Protein AF-0000000083105114 (afdb_homodimer)

Foldseek 3Di:
DKDWFWFDDDCPAVQLVVLVPDPNSPQSVLLATKFKFAPPLDDADPVLQKAKEAEAEPAPAQEDEPVSDDLVVDAAAYAYEYEHCLCVVDPPNDPSQQPSHHAYDPNNLVSVLVRNYQEYEYLGSANDDDPVGVVSQNVCVVSNYMYIYNTHPVVVDDDRIWMKGKAFDDDPPHRTTDIIMMTDD/DKDWFWFDDDCPAVQLVVLVPDPNSPQSVLLATKFKFAPPLDDADPVLQKAKEAEAEPAPAQEDEPVSDDLVVDAAAYAYEYEHCLCVVDPPNDPSQQPSHRAYDPNNLVSVLVRNYQEYEYLGSANDDDPVGVVSQNVCVVSNYMYIYNTHPVVVDDDRIWMKGKDFDDDPPHRTTDIIIMTDD

Solvent-accessible surface area (backbone atoms only — not comparable to full-atom values): 19433 Å² total; per-residue (Å²): 91,81,44,73,26,47,35,80,71,58,86,82,35,68,65,50,56,51,21,64,70,40,93,57,29,68,40,43,48,15,64,53,46,17,17,36,50,37,81,78,66,68,84,73,65,74,70,60,30,56,25,50,27,38,56,43,81,44,58,91,40,63,60,40,45,58,84,74,50,69,66,86,76,62,51,68,43,21,32,41,30,41,43,44,46,44,52,77,75,27,57,86,85,42,71,68,33,72,42,91,54,49,26,51,30,69,68,32,53,51,52,45,48,74,44,39,21,38,31,43,32,29,22,32,81,43,58,38,60,77,81,46,27,62,54,52,50,42,55,31,44,76,58,63,17,31,42,32,25,29,35,37,66,63,86,74,57,83,61,55,60,34,42,30,39,44,44,67,50,88,58,97,72,36,35,17,25,46,39,44,39,36,36,46,89,91,79,44,72,28,47,34,79,70,59,85,84,35,68,63,49,56,50,20,65,68,40,92,57,29,68,41,44,48,15,63,54,47,17,20,36,47,36,80,79,66,67,86,75,64,74,69,60,29,56,25,52,26,37,57,42,81,44,56,92,41,63,60,41,45,57,84,73,51,70,66,86,77,62,50,68,44,21,32,41,31,41,42,46,49,44,51,77,75,27,56,86,85,41,71,68,35,72,43,91,54,50,26,51,31,68,68,32,53,51,52,44,46,73,44,39,21,38,31,43,33,31,22,32,80,41,58,37,61,76,81,46,26,63,53,51,50,43,56,32,44,75,59,63,19,32,43,32,25,29,35,36,66,66,87,74,58,84,59,55,58,34,40,31,39,44,46,63,52,88,57,97,72,35,33,16,25,48,40,44,39,37,35,46,88

Secondary structure (DSSP, 8-state):
-EEE-B----TTSHHHHHHHHSSSHHHHHTTSSSEEE-SS-PPPPGGGGEEEEEEEE-TT-SEE-GGGS-GGG--TT-EEEEE--HHHHS-TTSHHHHSS--EE-HHHHHHHHHHT-SEEEESSS-SS-THHHHHHHHHHHHTT-EEEE-B--GGG---SEEEEEEEE---SS-SEEEEEEEEE-/-EEE-B----TTSHHHHHHHHSSSHHHHHTTSSSEEE-TT-PPPPGGGGEEEEEEEE-TT-SEE-GGGS-GGG--TT-EEEEE--HHHHS-TTSHHHHSS--EE-HHHHHHHHHHT-SEEEESSS-SS-THHHHHHHHHHHHTT-EEEE-B--GGG---SEEEEEEEE---SS-SEEEEEEEEE-

Sequence (370 aa):
MLIDITTVVSNSSPLIEWAKSQYNQHVAMGHIGTHLDTYEKSNIPLEYFKSKGVLFDVREKSEVSIDDIEISKIDKGDFVIFRTGQIEKYAYGDKEYFNNHPQLSKELINALISKQVHFIGVDCPGIRQNLEHEEADRMCEQSKVYIIENLCNLSEVRNTEFMVYTMWLDDEEMTGLKCRVLIEQMLIDITTVVSNSSPLIEWAKSQYNQHVAMGHIGTHLDTYEKSNIPLEYFKSKGVLFDVREKSEVSIDDIEISKIDKGDFVIFRTGQIEKYAYGDKEYFNNHPQLSKELINALISKQVHFIGVDCPGIRQNLEHEEADRMCEQSKVYIIENLCNLSEVRNTEFMVYTMWLDDEEMTGLKCRVLIEQ

Nearest PDB structures (foldseek):
  3krv-assembly1_B  TM=7.525E-01  e=1.278E-12  Geobacillus stearothermophilus
  3krv-assembly1_A  TM=7.369E-01  e=1.585E-11  Geobacillus stearothermophilus
  1r61-assembly1_A  TM=7.353E-01  e=2.154E-11  Geobacillus stearothermophilus
  8hmo-assembly2_D  TM=7.475E-01  e=1.537E-10  Bacillus smithii
  8hmo-assembly3_E  TM=7.634E-01  e=2.222E-10  Bacillus smithii

Organism: NCBI:txid1720316

Structure (mmCIF, N/CA/C/O backbone):
data_AF-0000000083105114-model_v1
#
loop_
_entity.id
_entity.type
_entity.pdbx_description
1 polymer 'Cyclase family protein'
#
loop_
_atom_site.group_PDB
_atom_site.id
_atom_site.type_symbol
_atom_site.label_atom_id
_atom_site.label_alt_id
_atom_site.label_comp_id
_atom_site.label_asym_id
_atom_site.label_entity_id
_atom_site.label_seq_id
_atom_site.pdbx_PDB_ins_code
_atom_site.Cartn_x
_atom_site.Cartn_y
_atom_site.Cartn_z
_atom_site.occupancy
_atom_site.B_iso_or_equiv
_atom_site.auth_seq_id
_atom_site.auth_comp_id
_atom_site.auth_asym_id
_atom_site.auth_atom_id
_atom_site.pdbx_PDB_model_num
ATOM 1 N N . MET A 1 1 ? -13.055 -11.25 9.688 1 93.19 1 MET A N 1
ATOM 2 C CA . MET A 1 1 ? -11.664 -11.508 10.055 1 93.19 1 MET A CA 1
ATOM 3 C C . MET A 1 1 ? -10.727 -11.078 8.93 1 93.19 1 MET A C 1
ATOM 5 O O . MET A 1 1 ? -10.984 -11.352 7.758 1 93.19 1 MET A O 1
ATOM 9 N N . LEU A 1 2 ? -9.648 -10.414 9.289 1 96.69 2 LEU A N 1
ATOM 10 C CA . LEU A 1 2 ? -8.672 -9.93 8.312 1 96.69 2 LEU A CA 1
ATOM 11 C C . LEU A 1 2 ? -7.453 -10.844 8.266 1 96.69 2 LEU A C 1
ATOM 13 O O . LEU A 1 2 ? -6.934 -11.25 9.305 1 96.69 2 LEU A O 1
ATOM 17 N N . ILE A 1 3 ? -7.004 -11.188 7.066 1 97.88 3 ILE A N 1
ATOM 18 C CA . ILE A 1 3 ? -5.797 -11.977 6.844 1 97.88 3 ILE A CA 1
ATOM 19 C C . ILE A 1 3 ? -4.844 -11.211 5.926 1 97.88 3 ILE A C 1
ATOM 21 O O . ILE A 1 3 ? -5.242 -10.758 4.848 1 97.88 3 ILE A O 1
ATOM 25 N N . ASP A 1 4 ? -3.686 -10.992 6.398 1 98.25 4 ASP A N 1
ATOM 26 C CA . ASP A 1 4 ? -2.635 -10.406 5.57 1 98.25 4 ASP A CA 1
ATOM 27 C C . ASP A 1 4 ? -1.893 -11.484 4.785 1 98.25 4 ASP A C 1
ATOM 29 O O . ASP A 1 4 ? -1.206 -12.328 5.371 1 98.25 4 ASP A O 1
ATOM 33 N N . ILE A 1 5 ? -2.004 -11.445 3.467 1 98.62 5 ILE A N 1
ATOM 34 C CA . ILE A 1 5 ? -1.395 -12.508 2.672 1 98.62 5 ILE A CA 1
ATOM 35 C C . ILE A 1 5 ? -0.21 -11.945 1.887 1 98.62 5 ILE A C 1
ATOM 37 O O . ILE A 1 5 ? 0.086 -12.414 0.784 1 98.62 5 ILE A O 1
ATOM 41 N N . THR A 1 6 ? 0.417 -10.969 2.408 1 98.5 6 THR A N 1
ATOM 42 C CA . THR A 1 6 ? 1.575 -10.289 1.838 1 98.5 6 THR A CA 1
ATOM 43 C C . THR A 1 6 ? 2.871 -10.906 2.354 1 98.5 6 THR A C 1
ATOM 45 O O . THR A 1 6 ? 3.082 -11 3.566 1 98.5 6 THR A O 1
ATOM 48 N N . THR A 1 7 ? 3.678 -11.359 1.511 1 98.19 7 THR A N 1
ATOM 49 C CA . THR A 1 7 ? 5.008 -11.828 1.885 1 98.19 7 THR A CA 1
ATOM 50 C C . THR A 1 7 ? 5.973 -10.656 2.045 1 98.19 7 THR A C 1
ATOM 52 O O . THR A 1 7 ? 6.309 -9.984 1.067 1 98.19 7 THR A O 1
ATOM 55 N N . VAL A 1 8 ? 6.352 -10.414 3.205 1 94.56 8 VAL A N 1
ATOM 56 C CA . VAL A 1 8 ? 7.305 -9.352 3.516 1 94.56 8 VAL A CA 1
ATOM 57 C C . VAL A 1 8 ? 8.703 -9.945 3.686 1 94.56 8 VAL A C 1
ATOM 59 O O . VAL A 1 8 ? 8.859 -11.016 4.281 1 94.56 8 VAL A O 1
ATOM 62 N N . VAL A 1 9 ? 9.633 -9.266 3.18 1 95.44 9 VAL A N 1
ATOM 63 C CA . VAL A 1 9 ? 11.008 -9.766 3.215 1 95.44 9 VAL A CA 1
ATOM 64 C C . VAL A 1 9 ? 11.859 -8.859 4.105 1 95.44 9 VAL A C 1
ATOM 66 O O . VAL A 1 9 ? 11.805 -7.637 3.988 1 95.44 9 VAL A O 1
ATOM 69 N N . SER A 1 10 ? 12.633 -9.469 4.945 1 93.75 10 SER A N 1
ATOM 70 C CA . SER A 1 10 ? 13.516 -8.727 5.84 1 93.75 10 SER A CA 1
ATOM 71 C C . SER A 1 10 ? 14.578 -7.957 5.055 1 93.75 10 SER A C 1
ATOM 73 O O . SER A 1 10 ? 15.062 -8.43 4.031 1 93.75 10 SER A O 1
ATOM 75 N N . ASN A 1 11 ? 14.922 -6.84 5.625 1 91.62 11 ASN A N 1
ATOM 76 C CA . ASN A 1 11 ? 15.953 -6.027 4.988 1 91.62 11 ASN A CA 1
ATOM 77 C C . ASN A 1 11 ? 17.297 -6.742 4.961 1 91.62 11 ASN A C 1
ATOM 79 O O . ASN A 1 11 ? 18.188 -6.391 4.176 1 91.62 11 ASN A O 1
ATOM 83 N N . SER A 1 12 ? 17.469 -7.73 5.84 1 93.19 12 SER A N 1
ATOM 84 C CA . SER A 1 12 ? 18.734 -8.461 5.93 1 93.19 12 SER A CA 1
ATOM 85 C C . SER A 1 12 ? 18.703 -9.711 5.059 1 93.19 12 SER A C 1
ATOM 87 O O . SER A 1 12 ? 19.672 -10.484 5.039 1 93.19 12 SER A O 1
ATOM 89 N N . SER A 1 13 ? 17.609 -9.906 4.363 1 94.69 13 SER A N 1
ATOM 90 C CA . SER A 1 13 ? 17.469 -11.078 3.514 1 94.69 13 SER A CA 1
ATOM 91 C C . SER A 1 13 ? 18.516 -11.086 2.406 1 94.69 13 SER A C 1
ATOM 93 O O . SER A 1 13 ? 18.828 -10.039 1.831 1 94.69 13 SER A O 1
ATOM 95 N N . PRO A 1 14 ? 19.031 -12.258 2.072 1 95.38 14 PRO A N 1
ATOM 96 C CA . PRO A 1 14 ? 19.953 -12.359 0.931 1 95.38 14 PRO A CA 1
ATOM 97 C C . PRO A 1 14 ? 19.328 -11.867 -0.372 1 95.38 14 PRO A C 1
ATOM 99 O O . PRO A 1 14 ? 20.047 -11.422 -1.272 1 95.38 14 PRO A O 1
ATOM 102 N N . LEU A 1 15 ? 18.078 -11.906 -0.478 1 96.5 15 LEU A N 1
ATOM 103 C CA . LEU A 1 15 ? 17.391 -11.438 -1.679 1 96.5 15 LEU A CA 1
ATOM 104 C C . LEU A 1 15 ? 17.562 -9.938 -1.856 1 96.5 15 LEU A C 1
ATOM 106 O O . LEU A 1 15 ? 17.641 -9.445 -2.984 1 96.5 15 LEU A O 1
ATOM 110 N N . ILE A 1 16 ? 17.547 -9.227 -0.777 1 95.31 16 ILE A N 1
ATOM 111 C CA . ILE A 1 16 ? 17.766 -7.785 -0.833 1 95.31 16 ILE A CA 1
ATOM 112 C C . ILE A 1 16 ? 19.172 -7.496 -1.32 1 95.31 16 ILE A C 1
ATOM 114 O O . ILE A 1 16 ? 19.391 -6.625 -2.172 1 95.31 16 ILE A O 1
ATOM 118 N N . GLU A 1 17 ? 20.125 -8.234 -0.774 1 95.12 17 GLU A N 1
ATOM 119 C CA . GLU A 1 17 ? 21.5 -8.094 -1.227 1 95.12 17 GLU A CA 1
ATOM 120 C C . GLU A 1 17 ? 21.641 -8.414 -2.713 1 95.12 17 GLU A C 1
ATOM 122 O O . GLU A 1 17 ? 22.344 -7.715 -3.445 1 95.12 17 GLU A O 1
ATOM 127 N N . TRP A 1 18 ? 21 -9.477 -3.084 1 96.19 18 TRP A N 1
ATOM 128 C CA . TRP A 1 18 ? 20.969 -9.828 -4.496 1 96.19 18 TRP A CA 1
ATOM 129 C C . TRP A 1 18 ? 20.438 -8.68 -5.344 1 96.19 18 TRP A C 1
ATOM 131 O O . TRP A 1 18 ? 21.062 -8.289 -6.336 1 96.19 18 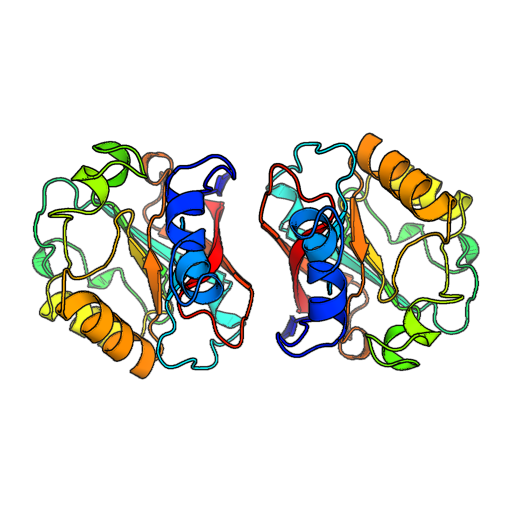TRP A O 1
ATOM 141 N N . ALA A 1 19 ? 19.281 -8.164 -4.992 1 96.31 19 ALA A N 1
ATOM 142 C CA . ALA A 1 19 ? 18.672 -7.074 -5.75 1 96.31 19 ALA A CA 1
ATOM 143 C C . ALA A 1 19 ? 19.609 -5.883 -5.863 1 96.31 19 ALA A C 1
ATOM 145 O O . ALA A 1 19 ? 19.734 -5.273 -6.93 1 96.31 19 ALA A O 1
ATOM 146 N N . LYS A 1 20 ? 20.297 -5.57 -4.793 1 93.94 20 LYS A N 1
ATOM 147 C CA . LYS A 1 20 ? 21.203 -4.434 -4.742 1 93.94 20 LYS A CA 1
ATOM 148 C C . LYS A 1 20 ? 22.406 -4.656 -5.668 1 93.94 20 LYS A C 1
ATOM 150 O O . LYS A 1 20 ? 23.094 -3.703 -6.039 1 93.94 20 LYS A O 1
ATOM 155 N N . SER A 1 21 ? 22.672 -5.914 -5.98 1 96.56 21 SER A N 1
ATOM 156 C CA . SER A 1 21 ? 23.828 -6.25 -6.816 1 96.56 21 SER A CA 1
ATOM 157 C C . SER A 1 21 ? 23.469 -6.207 -8.297 1 96.56 21 SER A C 1
ATOM 159 O O . SER A 1 21 ? 24.344 -6.289 -9.156 1 96.56 21 SER A O 1
ATOM 161 N N . GLN A 1 22 ? 22.188 -6.098 -8.602 1 96.94 22 GLN A N 1
ATOM 162 C CA . GLN A 1 22 ? 21.75 -6.074 -9.992 1 96.94 22 GLN A CA 1
ATOM 163 C C . GLN A 1 22 ? 22.078 -4.742 -10.648 1 96.94 22 GLN A C 1
ATOM 165 O O . GLN A 1 22 ? 22.281 -3.734 -9.961 1 96.94 22 GLN A O 1
ATOM 170 N N . TYR A 1 23 ? 22.203 -4.781 -11.961 1 96.75 23 TYR A N 1
ATOM 171 C CA . TYR A 1 23 ? 22.453 -3.559 -12.711 1 96.75 23 TYR A CA 1
ATOM 172 C C . TYR A 1 23 ? 21.391 -2.504 -12.414 1 96.75 23 TYR A C 1
ATOM 174 O O . TYR A 1 23 ? 21.719 -1.364 -12.078 1 96.75 23 TYR A O 1
ATOM 182 N N . ASN A 1 24 ? 20.141 -2.877 -12.555 1 96.06 24 ASN A N 1
ATOM 183 C CA . ASN A 1 24 ? 19.031 -2.021 -12.148 1 96.06 24 ASN A CA 1
ATOM 184 C C . ASN A 1 24 ? 18.453 -2.463 -10.812 1 96.06 24 ASN A C 1
ATOM 186 O O . ASN A 1 24 ? 17.484 -3.236 -10.773 1 96.06 24 ASN A O 1
ATOM 190 N N . GLN A 1 25 ? 18.953 -1.955 -9.781 1 94.88 25 GLN A N 1
ATOM 191 C CA . GLN A 1 25 ? 18.594 -2.373 -8.422 1 94.88 25 GLN A CA 1
ATOM 192 C C . GLN A 1 25 ? 17.141 -2.037 -8.102 1 94.88 25 GLN A C 1
ATOM 194 O O . GLN A 1 25 ? 16.453 -2.818 -7.445 1 94.88 25 GLN A O 1
ATOM 199 N N . HIS A 1 26 ? 16.719 -0.873 -8.633 1 94.25 26 HIS A N 1
ATOM 200 C CA . HIS A 1 26 ? 15.359 -0.399 -8.344 1 94.25 26 HIS A CA 1
ATOM 201 C C . HIS A 1 26 ? 14.312 -1.348 -8.914 1 94.25 26 HIS A C 1
ATOM 203 O O . HIS A 1 26 ? 13.375 -1.737 -8.211 1 94.25 26 HIS A O 1
ATOM 209 N N . VAL A 1 27 ? 14.555 -1.746 -10.125 1 96.56 27 VAL A N 1
ATOM 210 C CA . VAL A 1 27 ? 13.625 -2.66 -10.781 1 96.56 27 VAL A CA 1
ATOM 211 C C . VAL A 1 27 ? 13.695 -4.031 -10.109 1 96.56 27 VAL A C 1
ATOM 213 O O . VAL A 1 27 ? 12.664 -4.66 -9.867 1 96.56 27 VAL A O 1
ATOM 216 N N . ALA A 1 28 ? 14.93 -4.496 -9.766 1 97.5 28 ALA A N 1
ATOM 217 C CA . ALA A 1 28 ? 15.094 -5.781 -9.094 1 97.5 28 ALA A CA 1
ATOM 218 C C . ALA A 1 28 ? 14.375 -5.801 -7.75 1 97.5 28 ALA A C 1
ATOM 220 O O . 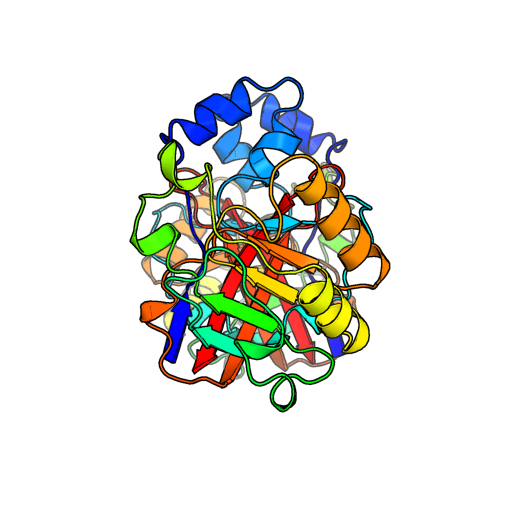ALA A 1 28 ? 13.719 -6.785 -7.402 1 97.5 28 ALA A O 1
ATOM 221 N N . MET A 1 29 ? 14.414 -4.75 -7.031 1 95.75 29 MET A N 1
ATOM 222 C CA . MET A 1 29 ? 13.781 -4.641 -5.723 1 95.75 29 MET A CA 1
ATOM 223 C C . MET A 1 29 ? 12.266 -4.789 -5.836 1 95.75 29 MET A C 1
ATOM 225 O O . MET A 1 29 ? 11.617 -5.336 -4.938 1 95.75 29 MET A O 1
ATOM 229 N N . GLY A 1 30 ? 11.758 -4.34 -6.922 1 97.19 30 GLY A N 1
ATOM 230 C CA . GLY A 1 30 ? 10.32 -4.406 -7.133 1 97.19 30 GLY A CA 1
ATOM 231 C C . GLY A 1 30 ? 9.797 -5.828 -7.227 1 97.19 30 GLY A C 1
ATOM 232 O O . GLY A 1 30 ? 8.602 -6.066 -7.047 1 97.19 30 GLY A O 1
ATOM 233 N N . HIS A 1 31 ? 10.625 -6.754 -7.5 1 97.44 31 HIS A N 1
ATOM 234 C CA . HIS A 1 31 ? 10.195 -8.133 -7.703 1 97.44 31 HIS A CA 1
ATOM 235 C C . HIS A 1 31 ? 10.492 -8.984 -6.477 1 97.44 31 HIS A C 1
ATOM 237 O O . HIS A 1 31 ? 10.492 -10.219 -6.555 1 97.44 31 HIS A O 1
ATOM 243 N N . ILE A 1 32 ? 10.789 -8.383 -5.344 1 97.31 32 ILE A N 1
ATOM 244 C CA . ILE A 1 32 ? 11.031 -9.078 -4.086 1 97.31 32 ILE A CA 1
ATOM 245 C C . ILE A 1 32 ? 9.75 -9.086 -3.252 1 97.31 32 ILE A C 1
ATOM 247 O O . ILE A 1 32 ? 9.117 -8.047 -3.059 1 97.31 32 ILE A O 1
ATOM 251 N N . GLY A 1 33 ? 9.383 -10.32 -2.732 1 97.94 33 GLY A N 1
ATOM 252 C CA . GLY A 1 33 ? 8.164 -10.469 -1.96 1 97.94 33 GLY A CA 1
ATOM 253 C C . GLY A 1 33 ? 6.906 -10.367 -2.805 1 97.94 33 GLY A C 1
ATOM 254 O O . GLY A 1 33 ? 6.953 -10.578 -4.02 1 97.94 33 GLY A O 1
ATOM 255 N N . THR A 1 34 ? 5.801 -10.195 -2.166 1 98.69 34 THR A N 1
ATOM 256 C CA . THR A 1 34 ? 4.551 -9.984 -2.887 1 98.69 34 THR A CA 1
ATOM 257 C C . THR A 1 34 ? 4.613 -8.703 -3.719 1 98.69 34 THR A C 1
ATOM 259 O O . THR A 1 34 ? 5.023 -7.656 -3.223 1 98.69 34 THR A O 1
ATOM 262 N N . HIS A 1 35 ? 4.273 -8.797 -4.98 1 98.69 35 HIS A N 1
ATOM 263 C CA . HIS A 1 35 ? 4.266 -7.625 -5.855 1 98.69 35 HIS A CA 1
ATOM 264 C C . HIS A 1 35 ? 3.295 -7.812 -7.016 1 98.69 35 HIS A C 1
ATOM 266 O O . HIS A 1 35 ? 2.902 -8.945 -7.324 1 98.69 35 HIS A O 1
ATOM 272 N N . LEU A 1 36 ? 2.928 -6.727 -7.559 1 98.75 36 LEU A N 1
ATOM 273 C CA . LEU A 1 36 ? 2.047 -6.648 -8.719 1 98.75 36 LEU A CA 1
ATOM 274 C C . LEU A 1 36 ? 2.846 -6.371 -9.992 1 98.75 36 LEU A C 1
ATOM 276 O O . LEU A 1 36 ? 3.537 -5.355 -10.086 1 98.75 36 LEU A O 1
ATOM 280 N N . ASP A 1 37 ? 2.748 -7.215 -10.945 1 98.5 37 ASP A N 1
ATOM 281 C CA . ASP A 1 37 ? 3.566 -7.094 -12.148 1 98.5 37 ASP A CA 1
ATOM 282 C C . ASP A 1 37 ? 2.893 -6.191 -13.18 1 98.5 37 ASP A C 1
ATOM 284 O O . ASP A 1 37 ? 1.704 -6.352 -13.469 1 98.5 37 ASP A O 1
ATOM 288 N N . THR A 1 38 ? 3.604 -5.246 -13.719 1 97.75 38 THR A N 1
ATOM 289 C CA . THR A 1 38 ? 3.178 -4.352 -14.789 1 97.75 38 THR A CA 1
ATOM 290 C C . THR A 1 38 ? 4.336 -4.062 -15.742 1 97.75 38 THR A C 1
ATOM 292 O O . THR A 1 38 ? 5.004 -3.031 -15.625 1 97.75 38 THR A O 1
ATOM 295 N N . TYR A 1 39 ? 4.539 -4.855 -16.703 1 96.94 39 TYR A N 1
ATOM 296 C CA . TYR A 1 39 ? 5.684 -4.75 -17.594 1 96.94 39 TYR A CA 1
ATOM 297 C C . TYR A 1 39 ? 5.434 -3.707 -18.688 1 96.94 39 TYR A C 1
ATOM 299 O O . TYR A 1 39 ? 6.375 -3.109 -19.219 1 96.94 39 TYR A O 1
ATOM 307 N N . GLU A 1 40 ? 4.191 -3.508 -18.953 1 95.62 40 GLU A N 1
ATOM 308 C CA . GLU A 1 40 ? 3.824 -2.52 -19.969 1 95.62 40 GLU A CA 1
ATOM 309 C C . GLU A 1 40 ? 3.559 -1.155 -19.328 1 95.62 40 GLU A C 1
ATOM 311 O O . GLU A 1 40 ? 3.311 -0.176 -20.031 1 95.62 40 GLU A O 1
ATOM 316 N N . LYS A 1 41 ? 3.541 -1.062 -18.031 1 94.56 41 LYS A N 1
ATOM 317 C CA . LYS A 1 41 ? 3.311 0.149 -17.25 1 94.56 41 LYS A CA 1
ATOM 318 C C . LYS A 1 41 ? 1.965 0.78 -17.594 1 94.56 41 LYS A C 1
ATOM 320 O O . LYS A 1 41 ? 1.868 1.998 -17.75 1 94.56 41 LYS A O 1
ATOM 325 N N . SER A 1 42 ? 1.083 -0.133 -17.797 1 93.81 42 SER A N 1
ATOM 326 C CA . SER A 1 42 ? -0.276 0.357 -18 1 93.81 42 SER A CA 1
ATOM 327 C C . SER A 1 42 ? -0.858 0.937 -16.719 1 93.81 42 SER A C 1
ATOM 329 O O . SER A 1 42 ? -0.38 0.635 -15.625 1 93.81 42 SER A O 1
ATOM 331 N N . ASN A 1 43 ? -1.755 1.831 -16.844 1 94 43 ASN A N 1
ATOM 332 C CA . ASN A 1 43 ? -2.453 2.381 -15.695 1 94 43 ASN A CA 1
ATOM 333 C C . ASN A 1 43 ? -3.457 1.387 -15.117 1 94 43 ASN A C 1
ATOM 335 O O . ASN A 1 43 ? -4.375 0.95 -15.82 1 94 43 ASN A O 1
ATOM 339 N N . ILE A 1 44 ? -3.289 1.03 -13.914 1 97.19 44 ILE A N 1
ATOM 340 C CA . ILE A 1 44 ? -4.207 0.111 -13.258 1 97.19 44 ILE A CA 1
ATOM 341 C C . ILE A 1 44 ? -5.391 0.887 -12.68 1 97.19 44 ILE A C 1
ATOM 343 O O . ILE A 1 44 ? -5.207 1.823 -11.898 1 97.19 44 ILE A O 1
ATOM 347 N N . PRO A 1 45 ? -6.598 0.531 -13.094 1 96.94 45 PRO A N 1
ATOM 348 C CA . PRO A 1 45 ? -7.746 1.242 -12.531 1 96.94 45 PRO A CA 1
ATOM 349 C C . PRO A 1 45 ? -7.801 1.168 -11.008 1 96.94 45 PRO A C 1
ATOM 351 O O . PRO A 1 45 ? -7.527 0.114 -10.43 1 96.94 45 PRO A O 1
ATOM 354 N N . LEU A 1 46 ? -8.156 2.26 -10.406 1 96.75 46 LEU A N 1
ATOM 355 C CA . LEU A 1 46 ? -8.18 2.367 -8.953 1 96.75 46 LEU A CA 1
ATOM 356 C C . LEU A 1 46 ? -9.211 1.411 -8.359 1 96.75 46 LEU A C 1
ATOM 358 O O . LEU A 1 46 ? -9.023 0.911 -7.242 1 96.75 46 LEU A O 1
ATOM 362 N N . GLU A 1 47 ? -10.227 1.082 -9.102 1 97.25 47 GLU A N 1
ATOM 363 C CA . GLU A 1 47 ? -11.312 0.233 -8.617 1 97.25 47 GLU A CA 1
ATOM 364 C C . GLU A 1 47 ? -10.828 -1.19 -8.359 1 97.25 47 GLU A C 1
ATOM 366 O O . GLU A 1 47 ? -11.5 -1.966 -7.68 1 97.25 47 GLU A O 1
ATOM 371 N N . TYR A 1 48 ? -9.648 -1.508 -8.93 1 98.38 48 TYR A N 1
ATOM 372 C CA . TYR A 1 48 ? -9.102 -2.846 -8.742 1 98.38 48 TYR A CA 1
ATOM 373 C C . TYR A 1 48 ? -8.711 -3.08 -7.289 1 98.38 48 TYR A C 1
ATOM 375 O O . TYR A 1 48 ? -8.516 -4.223 -6.867 1 98.38 48 TYR A O 1
ATOM 383 N N . PHE A 1 49 ? -8.57 -1.986 -6.465 1 97.94 49 PHE A N 1
ATOM 384 C CA . PHE A 1 49 ? -8.07 -2.109 -5.098 1 97.94 49 PHE A CA 1
ATOM 385 C C . PHE A 1 49 ? -8.992 -3.002 -4.27 1 97.94 49 PHE A C 1
ATOM 387 O O . PHE A 1 49 ? -8.555 -3.594 -3.277 1 97.94 49 PHE A O 1
ATOM 394 N N . LYS A 1 50 ? -10.219 -3.023 -4.691 1 98.06 50 LYS A N 1
ATOM 395 C CA . LYS A 1 50 ? -11.234 -3.824 -4.016 1 98.06 50 LYS A CA 1
ATOM 396 C C . LYS A 1 50 ? -11.891 -4.812 -4.977 1 98.06 50 LYS A C 1
ATOM 398 O O . LYS A 1 50 ? -12.5 -4.41 -5.965 1 98.06 50 LYS A O 1
ATOM 403 N N . SER A 1 51 ? -11.75 -6.113 -4.684 1 98.5 51 SER A N 1
ATOM 404 C CA . SER A 1 51 ? -12.305 -7.148 -5.555 1 98.5 51 SER A CA 1
ATOM 405 C C . SER A 1 51 ? -12.875 -8.305 -4.742 1 98.5 51 SER A C 1
ATOM 407 O O . SER A 1 51 ? -12.469 -8.523 -3.6 1 98.5 51 SER A O 1
ATOM 409 N N . LYS A 1 52 ? -13.875 -8.953 -5.379 1 98.75 52 LYS A N 1
ATOM 410 C CA . LYS A 1 52 ? -14.211 -10.281 -4.855 1 98.75 52 LYS A CA 1
ATOM 411 C C . LYS A 1 52 ? -13.094 -11.281 -5.129 1 98.75 52 LYS A C 1
ATOM 413 O O . LYS A 1 52 ? -12.578 -11.359 -6.25 1 98.75 52 LYS A O 1
ATOM 418 N N . GLY A 1 53 ? -12.695 -11.977 -4.074 1 98.62 53 GLY A N 1
ATOM 419 C CA . GLY A 1 53 ? -11.672 -13 -4.211 1 98.62 53 GLY A CA 1
ATOM 420 C C . GLY A 1 53 ? -12.25 -14.398 -4.332 1 98.62 53 GLY A C 1
ATOM 421 O O . GLY A 1 53 ? -13.258 -14.719 -3.701 1 98.62 53 GLY A O 1
ATOM 422 N N . VAL A 1 54 ? -11.664 -15.18 -5.145 1 98.69 54 VAL A N 1
ATOM 423 C CA . VAL A 1 54 ? -11.953 -16.609 -5.246 1 98.69 54 VAL A CA 1
ATOM 424 C C . VAL A 1 54 ? -10.664 -17.406 -5.102 1 98.69 54 VAL A C 1
ATOM 426 O O . VAL A 1 54 ? -9.672 -17.125 -5.785 1 98.69 54 VAL A O 1
ATOM 429 N N . LEU A 1 55 ? -10.672 -18.328 -4.176 1 98.69 55 LEU A N 1
ATOM 430 C CA . LEU A 1 55 ? -9.469 -19.125 -3.912 1 98.69 55 LEU A CA 1
ATOM 431 C C . LEU A 1 55 ? -9.648 -20.562 -4.387 1 98.69 55 LEU A C 1
ATOM 433 O O . LEU A 1 55 ? -10.664 -21.188 -4.078 1 98.69 55 LEU A O 1
ATOM 437 N N . PHE A 1 56 ? -8.758 -21.031 -5.184 1 98.5 56 PHE A N 1
ATOM 438 C CA . PHE A 1 56 ? -8.727 -22.422 -5.609 1 98.5 56 PHE A CA 1
ATOM 439 C C . PHE A 1 56 ? -7.523 -23.141 -5.016 1 98.5 56 PHE A C 1
ATOM 441 O O . PHE A 1 56 ? -6.387 -22.688 -5.168 1 98.5 56 PHE A O 1
ATOM 448 N N . ASP A 1 57 ? -7.824 -24.234 -4.34 1 98.06 57 ASP A N 1
ATOM 449 C CA . ASP A 1 57 ? -6.754 -25.094 -3.85 1 98.06 57 ASP A CA 1
ATOM 450 C C . ASP A 1 57 ? -6.254 -26.031 -4.949 1 98.06 57 ASP A C 1
ATOM 452 O O . ASP A 1 57 ? -6.953 -26.953 -5.348 1 98.06 57 ASP A O 1
ATOM 456 N N . VAL A 1 58 ? -5.078 -25.766 -5.461 1 98.38 58 VAL A N 1
ATOM 457 C CA . VAL A 1 58 ? -4.539 -26.562 -6.559 1 98.38 58 VAL A CA 1
ATOM 458 C C . VAL A 1 58 ? -3.189 -27.156 -6.152 1 98.38 58 VAL A C 1
ATOM 460 O O . VAL A 1 58 ? -2.287 -27.281 -6.98 1 98.38 58 VAL A O 1
ATOM 463 N N . ARG A 1 59 ? -3.119 -27.422 -4.863 1 96.62 59 ARG A N 1
ATOM 464 C CA . ARG A 1 59 ? -1.901 -28.031 -4.344 1 96.62 59 ARG A CA 1
ATOM 465 C C . ARG A 1 59 ? -1.635 -29.375 -5.012 1 96.62 59 ARG A C 1
ATOM 467 O O . ARG A 1 59 ? -2.568 -30.062 -5.426 1 96.62 59 ARG A O 1
ATOM 474 N N . GLU A 1 60 ? -0.412 -29.734 -5.328 1 92.5 60 GLU A N 1
ATOM 475 C CA . GLU A 1 60 ? 0.065 -31 -5.871 1 92.5 60 GLU A CA 1
ATOM 476 C C . GLU A 1 60 ? -0.051 -31.031 -7.391 1 92.5 60 GLU A C 1
ATOM 478 O O . GLU A 1 60 ? 0.057 -32.094 -8.008 1 92.5 60 GLU A O 1
ATOM 483 N N . LYS A 1 61 ? -0.468 -29.844 -8 1 96.56 61 LYS A N 1
ATOM 484 C CA . LYS A 1 61 ? -0.458 -29.734 -9.453 1 96.56 61 LYS A CA 1
ATOM 485 C C . LYS A 1 61 ? 0.8 -29.016 -9.945 1 96.56 61 LYS A C 1
ATOM 487 O O . LYS A 1 61 ? 1.148 -27.953 -9.445 1 96.56 61 LYS A O 1
ATOM 492 N N . SER A 1 62 ? 1.466 -29.656 -10.852 1 97 62 SER A N 1
ATOM 493 C CA . SER A 1 62 ? 2.6 -28.984 -11.477 1 97 62 SER A CA 1
ATOM 494 C C . SER A 1 62 ? 2.135 -27.969 -12.516 1 97 62 SER A C 1
ATOM 496 O O . SER A 1 62 ? 2.75 -26.922 -12.68 1 97 62 SER A O 1
ATOM 498 N N . GLU A 1 63 ? 1.084 -28.328 -13.219 1 98.19 63 GLU A N 1
ATOM 499 C CA . GLU A 1 63 ? 0.399 -27.406 -14.125 1 98.19 63 GLU A CA 1
ATOM 500 C C . GLU A 1 63 ? -1.107 -27.422 -13.883 1 98.19 63 GLU A C 1
ATOM 502 O O . GLU A 1 63 ? -1.751 -28.469 -13.969 1 98.19 63 GLU A O 1
ATOM 507 N N . VAL A 1 64 ? -1.612 -26.312 -13.531 1 98.69 64 VAL A N 1
ATOM 508 C CA . VAL A 1 64 ? -3.037 -26.172 -13.25 1 98.69 64 VAL A CA 1
ATOM 509 C C . VAL A 1 64 ? -3.803 -25.953 -14.562 1 98.69 64 VAL A C 1
ATOM 511 O O . VAL A 1 64 ? -3.518 -25.031 -15.312 1 98.69 64 VAL A O 1
ATOM 514 N N . SER A 1 65 ? -4.73 -26.797 -14.828 1 98.12 65 SER A N 1
ATOM 515 C CA . SER A 1 65 ? -5.559 -26.688 -16.016 1 98.12 65 SER A CA 1
ATOM 516 C C . SER A 1 65 ? -6.938 -26.109 -15.695 1 98.12 65 SER A C 1
ATOM 518 O O . SER A 1 65 ? -7.289 -25.969 -14.523 1 98.12 65 SER A O 1
ATOM 520 N N . ILE A 1 66 ? -7.617 -25.781 -16.75 1 97.62 66 ILE A N 1
ATOM 521 C CA . ILE A 1 66 ? -8.945 -25.203 -16.594 1 97.62 66 ILE A CA 1
ATOM 522 C C . ILE A 1 66 ? -9.867 -26.219 -15.906 1 97.62 66 ILE A C 1
ATOM 524 O O . ILE A 1 66 ? -10.766 -25.828 -15.148 1 97.62 66 ILE A O 1
ATOM 528 N N . ASP A 1 67 ? -9.578 -27.531 -16.016 1 97.38 67 ASP A N 1
ATOM 529 C CA . ASP A 1 67 ? -10.406 -28.594 -15.461 1 97.38 67 ASP A CA 1
ATOM 530 C C . ASP A 1 67 ? -10.141 -28.781 -13.969 1 97.38 67 ASP A C 1
ATOM 532 O O . ASP A 1 67 ? -10.906 -29.453 -13.273 1 97.38 67 ASP A O 1
ATOM 536 N N . ASP A 1 68 ? -9.078 -28.203 -13.508 1 98.06 68 ASP A N 1
ATOM 537 C CA . ASP A 1 68 ? -8.703 -28.359 -12.109 1 98.06 68 ASP A CA 1
ATOM 538 C C . ASP A 1 68 ? -9.5 -27.406 -11.219 1 98.06 68 ASP A C 1
ATOM 540 O O . ASP A 1 68 ? -9.438 -27.484 -9.992 1 98.06 68 ASP A O 1
ATOM 544 N N . ILE A 1 69 ? -10.242 -26.453 -11.812 1 97.56 69 ILE A N 1
ATOM 545 C CA . ILE A 1 69 ? -10.992 -25.469 -11.039 1 97.56 69 ILE A CA 1
ATOM 546 C C . ILE A 1 69 ? -12.406 -25.344 -11.594 1 97.56 69 ILE A C 1
ATOM 548 O O . ILE A 1 69 ? -12.695 -25.828 -12.695 1 97.56 69 ILE A O 1
ATOM 552 N N . GLU A 1 70 ? -13.25 -24.812 -10.805 1 97.56 70 GLU A N 1
ATOM 553 C CA . GLU A 1 70 ? -14.602 -24.5 -11.258 1 97.56 70 GLU A CA 1
ATOM 554 C C . GLU A 1 70 ? -14.664 -23.078 -11.836 1 97.56 70 GLU A C 1
ATOM 556 O O . GLU A 1 70 ? -14.984 -22.125 -11.133 1 97.56 70 GLU A O 1
ATOM 561 N N . ILE A 1 71 ? -14.5 -23.016 -13.117 1 97.25 71 ILE A N 1
ATOM 562 C CA . ILE A 1 71 ? -14.383 -21.734 -13.812 1 97.25 71 ILE A CA 1
ATOM 563 C C . ILE A 1 71 ? -15.688 -20.953 -13.672 1 97.25 71 ILE A C 1
ATOM 565 O O . ILE A 1 71 ? -15.68 -19.719 -13.734 1 97.25 71 ILE A O 1
ATOM 569 N N . SER A 1 72 ? -16.781 -21.609 -13.477 1 97 72 SER A N 1
ATOM 570 C CA . SER A 1 72 ? -18.094 -20.984 -13.375 1 97 72 SER A CA 1
ATOM 571 C C . SER A 1 72 ? -18.188 -20.094 -12.133 1 97 72 SER A C 1
ATOM 573 O O . SER A 1 72 ? -19.062 -19.234 -12.047 1 97 72 SER A O 1
ATOM 575 N N . LYS A 1 73 ? -17.266 -20.281 -11.211 1 97.62 73 LYS A N 1
ATOM 576 C CA . LYS A 1 73 ? -17.281 -19.516 -9.969 1 97.62 73 LYS A CA 1
ATOM 577 C C . LYS A 1 73 ? -16.594 -18.156 -10.148 1 97.62 73 LYS A C 1
ATOM 579 O O . LYS A 1 73 ? -16.688 -17.297 -9.281 1 97.62 73 LYS A O 1
ATOM 584 N N . ILE A 1 74 ? -15.938 -18.016 -11.234 1 98.5 74 ILE A N 1
ATOM 585 C CA . ILE A 1 74 ? -15.156 -16.812 -11.492 1 98.5 74 ILE A CA 1
ATOM 586 C C . ILE A 1 74 ? -16 -15.812 -12.289 1 98.5 74 ILE A C 1
ATOM 588 O O . ILE A 1 74 ? -16.594 -16.156 -13.305 1 98.5 74 ILE A O 1
ATOM 592 N N . ASP A 1 75 ? -16.062 -14.641 -11.82 1 98.62 75 ASP A N 1
ATOM 593 C CA . ASP A 1 75 ? -16.781 -13.562 -12.492 1 98.62 75 ASP A CA 1
ATOM 594 C C . ASP A 1 75 ? -15.82 -12.453 -12.93 1 98.62 75 ASP A C 1
ATOM 596 O O . ASP A 1 75 ? -14.664 -12.414 -12.492 1 98.62 75 ASP A O 1
ATOM 600 N N . LYS A 1 76 ? -16.359 -11.586 -13.797 1 98.75 76 LYS A N 1
ATOM 601 C CA . LYS A 1 76 ? -15.625 -10.391 -14.188 1 98.75 76 LYS A CA 1
ATOM 602 C C . LYS A 1 76 ? -15.211 -9.57 -12.969 1 98.75 76 LYS A C 1
ATOM 604 O O . LYS A 1 76 ? -16.016 -9.359 -12.062 1 98.75 76 LYS A O 1
ATOM 609 N N . GLY A 1 77 ? -13.922 -9.203 -12.945 1 98.81 77 GLY A N 1
ATOM 610 C CA . GLY A 1 77 ? -13.453 -8.297 -11.906 1 98.81 77 GLY A CA 1
ATOM 611 C C . GLY A 1 77 ? -12.945 -9.023 -10.672 1 98.81 77 GLY A C 1
ATOM 612 O O . GLY A 1 77 ? -12.5 -8.391 -9.719 1 98.81 77 GLY A O 1
ATOM 613 N N . ASP A 1 78 ? -12.961 -10.367 -10.648 1 98.94 78 ASP A N 1
ATOM 614 C CA . ASP A 1 78 ? -12.516 -11.125 -9.484 1 98.94 78 ASP A CA 1
ATOM 615 C C . ASP A 1 78 ? -11 -11.055 -9.336 1 98.94 78 ASP A C 1
ATOM 617 O O . ASP A 1 78 ? -10.289 -10.781 -10.305 1 98.94 78 ASP A O 1
ATOM 621 N N . PHE A 1 79 ? -10.523 -11.148 -8.156 1 98.94 79 PHE A N 1
ATOM 622 C CA . PHE A 1 79 ? -9.164 -11.562 -7.836 1 98.94 79 PHE A CA 1
ATOM 623 C C . PHE A 1 79 ? -9.086 -13.07 -7.645 1 98.94 79 PHE A C 1
ATOM 625 O O . PHE A 1 79 ? -9.539 -13.602 -6.621 1 98.94 79 PHE A O 1
ATOM 632 N N . VAL A 1 80 ? -8.57 -13.766 -8.625 1 98.94 80 VAL A N 1
ATOM 633 C CA . VAL A 1 80 ? -8.523 -15.227 -8.586 1 98.94 80 VAL A CA 1
ATOM 634 C C . VAL A 1 80 ? -7.184 -15.688 -8.016 1 98.94 80 VAL A C 1
ATOM 636 O O . VAL A 1 80 ? -6.133 -15.414 -8.602 1 98.94 80 VAL A O 1
ATOM 639 N N . ILE A 1 81 ? -7.258 -16.406 -6.938 1 98.88 81 ILE A N 1
ATOM 640 C CA . ILE A 1 81 ? -6.051 -16.812 -6.23 1 98.88 81 ILE A CA 1
ATOM 641 C C . ILE A 1 81 ? -5.879 -18.328 -6.312 1 98.88 81 ILE A C 1
ATOM 643 O O . ILE A 1 81 ? -6.828 -19.078 -6.078 1 98.88 81 ILE A O 1
ATOM 647 N N . PHE A 1 82 ? -4.711 -18.734 -6.691 1 98.88 82 PHE A N 1
ATOM 648 C CA . PHE A 1 82 ? -4.375 -20.156 -6.746 1 98.88 82 PHE A CA 1
ATOM 649 C C . PHE A 1 82 ? -3.391 -20.516 -5.641 1 98.88 82 PHE A C 1
ATOM 651 O O . PHE A 1 82 ? -2.254 -20.047 -5.633 1 98.88 82 PHE A O 1
ATOM 658 N N . ARG A 1 83 ? -3.875 -21.328 -4.758 1 98.75 83 ARG A N 1
ATOM 659 C CA . ARG A 1 83 ? -3 -21.891 -3.732 1 98.75 83 ARG A CA 1
ATOM 660 C C . ARG A 1 83 ? -2.275 -23.125 -4.246 1 98.75 83 ARG A C 1
ATOM 662 O O . ARG A 1 83 ? -2.838 -24.219 -4.254 1 98.75 83 ARG A O 1
ATOM 669 N N . THR A 1 84 ? -1.056 -22.938 -4.605 1 98.5 84 THR A N 1
ATOM 670 C CA . THR A 1 84 ? -0.255 -24.016 -5.164 1 98.5 84 THR A CA 1
ATOM 671 C C . THR A 1 84 ? 0.486 -24.766 -4.059 1 98.5 84 THR A C 1
ATOM 673 O O . THR A 1 84 ? 0.928 -25.906 -4.262 1 98.5 84 THR A O 1
ATOM 676 N N . GLY A 1 85 ? 0.686 -24.094 -2.947 1 97.94 85 GLY A N 1
ATOM 677 C CA . GLY A 1 85 ? 1.414 -24.672 -1.832 1 97.94 85 GLY A CA 1
ATOM 678 C C . GLY A 1 85 ? 2.912 -24.453 -1.919 1 97.94 85 GLY A C 1
ATOM 679 O O . GLY A 1 85 ? 3.662 -24.906 -1.049 1 97.94 85 GLY A O 1
ATOM 680 N N . GLN A 1 86 ? 3.375 -23.797 -2.914 1 98.25 86 GLN A N 1
ATOM 681 C CA . GLN A 1 86 ? 4.809 -23.625 -3.127 1 98.25 86 GLN A CA 1
ATOM 682 C C . GLN A 1 86 ? 5.465 -22.969 -1.912 1 98.25 86 GLN A C 1
ATOM 684 O O . GLN A 1 86 ? 6.492 -23.453 -1.425 1 98.25 86 GLN A O 1
ATOM 689 N N . ILE A 1 87 ? 4.812 -21.938 -1.433 1 97.94 87 ILE A N 1
ATOM 690 C CA . ILE A 1 87 ? 5.402 -21.156 -0.341 1 97.94 87 ILE A CA 1
ATOM 691 C C . ILE A 1 87 ? 5.277 -21.938 0.965 1 97.94 87 ILE A C 1
ATOM 693 O O . ILE A 1 87 ? 5.941 -21.625 1.954 1 97.94 87 ILE A O 1
ATOM 697 N N . GLU A 1 88 ? 4.387 -22.938 1.029 1 97.38 88 GLU A N 1
ATOM 698 C CA . GLU A 1 88 ? 4.25 -23.828 2.184 1 97.38 88 GLU A CA 1
ATOM 699 C C . GLU A 1 88 ? 5.305 -24.938 2.158 1 97.38 88 GLU A C 1
ATOM 701 O O . GLU A 1 88 ? 5.73 -25.406 3.209 1 97.38 88 GLU A O 1
ATOM 706 N N . LYS A 1 89 ? 5.738 -25.266 1.016 1 97 89 LYS A N 1
ATOM 707 C CA . LYS A 1 89 ? 6.699 -26.344 0.835 1 97 89 LYS A CA 1
ATOM 708 C C . LYS A 1 89 ? 8.133 -25.844 0.965 1 97 89 LYS A C 1
ATOM 710 O O . LYS A 1 89 ? 8.992 -26.531 1.513 1 97 89 LYS A O 1
ATOM 715 N N . TYR A 1 90 ? 8.383 -24.688 0.415 1 97.25 90 TYR A N 1
ATOM 716 C CA . TYR A 1 90 ? 9.719 -24.094 0.422 1 97.25 90 TYR A CA 1
ATOM 717 C C . TYR A 1 90 ? 9.695 -22.688 1.013 1 97.25 90 TYR A C 1
ATOM 719 O O . TYR A 1 90 ? 8.812 -21.891 0.69 1 97.25 90 TYR A O 1
ATOM 727 N N . ALA A 1 91 ? 10.641 -22.422 1.844 1 95.56 91 ALA A N 1
ATOM 728 C CA . ALA A 1 91 ? 10.75 -21.078 2.398 1 95.56 91 ALA A CA 1
ATOM 729 C C . ALA A 1 91 ? 11.023 -20.047 1.303 1 95.56 91 ALA A C 1
ATOM 731 O O . ALA A 1 91 ? 11.828 -20.297 0.4 1 95.56 91 ALA A O 1
ATOM 732 N N . TYR A 1 92 ? 10.32 -18.922 1.351 1 96.44 92 TYR A N 1
ATOM 733 C CA . TYR A 1 92 ? 10.625 -17.844 0.406 1 96.44 92 TYR A CA 1
ATOM 734 C C . TYR A 1 92 ? 12.094 -17.438 0.502 1 96.44 92 TYR A C 1
ATOM 736 O O . TYR A 1 92 ? 12.609 -17.203 1.597 1 96.44 92 TYR A O 1
ATOM 744 N N . GLY A 1 93 ? 12.734 -17.406 -0.613 1 93.56 93 GLY A N 1
ATOM 745 C CA . GLY A 1 93 ? 14.156 -17.094 -0.645 1 93.56 93 GLY A CA 1
ATOM 746 C C . GLY A 1 93 ? 15.016 -18.312 -0.947 1 93.56 93 GLY A C 1
ATOM 747 O O . GLY A 1 93 ? 16.172 -18.172 -1.366 1 93.56 93 GLY A O 1
ATOM 748 N N . ASP A 1 94 ? 14.492 -19.469 -0.61 1 94.44 94 ASP A N 1
ATOM 749 C CA . ASP A 1 94 ? 15.203 -20.703 -0.976 1 94.44 94 ASP A CA 1
ATOM 750 C C . ASP A 1 94 ? 15.281 -20.859 -2.492 1 94.44 94 ASP A C 1
ATOM 752 O O . ASP A 1 94 ? 14.367 -20.453 -3.213 1 94.44 94 ASP A O 1
ATOM 756 N N . LYS A 1 95 ? 16.359 -21.547 -2.936 1 93.75 95 LYS A N 1
ATOM 757 C CA . LYS A 1 95 ? 16.516 -21.797 -4.363 1 93.75 95 LYS A CA 1
ATOM 758 C C . LYS A 1 95 ? 15.367 -22.625 -4.906 1 93.75 95 LYS A C 1
ATOM 760 O O . LYS A 1 95 ? 14.867 -22.359 -6.004 1 93.75 95 LYS A O 1
ATOM 765 N N . GLU A 1 96 ? 14.938 -23.562 -4.137 1 95.62 96 GLU A N 1
ATOM 766 C CA . GLU A 1 96 ? 13.883 -24.484 -4.559 1 95.62 96 GLU A CA 1
ATOM 767 C C . GLU A 1 96 ? 12.562 -23.75 -4.762 1 95.62 96 GLU A C 1
ATOM 769 O O . GLU A 1 96 ? 11.75 -24.125 -5.605 1 95.62 96 GLU A O 1
ATOM 774 N N . TYR A 1 97 ? 12.375 -22.688 -4.004 1 97.31 97 TYR A N 1
ATOM 775 C CA . TYR A 1 97 ? 11.148 -21.906 -4.125 1 97.31 97 TYR A CA 1
ATOM 776 C C . TYR A 1 97 ? 11 -21.344 -5.535 1 97.31 97 TYR A C 1
ATOM 778 O O . TYR A 1 97 ? 9.898 -21.281 -6.07 1 97.31 97 TYR A O 1
ATOM 786 N N . PHE A 1 98 ? 12.109 -20.969 -6.145 1 96.06 98 PHE A N 1
ATOM 787 C CA . PHE A 1 98 ? 12.078 -20.203 -7.387 1 96.06 98 PHE A CA 1
ATOM 788 C C . PHE A 1 98 ? 12.211 -21.125 -8.594 1 96.06 98 PHE A C 1
ATOM 790 O O . PHE A 1 98 ? 12.039 -20.688 -9.734 1 96.06 98 PHE A O 1
ATOM 797 N N . ASN A 1 99 ? 12.516 -22.406 -8.242 1 93.12 99 ASN A N 1
ATOM 798 C CA . ASN A 1 99 ? 12.727 -23.359 -9.336 1 93.12 99 ASN A CA 1
ATOM 799 C C . ASN A 1 99 ? 11.578 -24.344 -9.445 1 93.12 99 ASN A C 1
ATOM 801 O O . ASN A 1 99 ? 11.023 -24.781 -8.43 1 93.12 99 ASN A O 1
ATOM 805 N N . ASN A 1 100 ? 11.234 -24.656 -10.625 1 92.19 100 ASN A N 1
ATOM 806 C CA . ASN A 1 100 ? 10.25 -25.688 -10.93 1 92.19 100 ASN A CA 1
ATOM 807 C C . ASN A 1 100 ? 8.953 -25.469 -10.156 1 92.19 100 ASN A C 1
ATOM 809 O O . ASN A 1 100 ? 8.406 -26.406 -9.586 1 92.19 100 ASN A O 1
ATOM 813 N N . HIS A 1 101 ? 8.531 -24.25 -10.047 1 97.44 101 HIS A N 1
ATOM 814 C CA . HIS A 1 101 ? 7.281 -23.938 -9.359 1 97.44 101 HIS A CA 1
ATOM 815 C C . HIS A 1 101 ? 6.078 -24.281 -10.234 1 97.44 101 HIS A C 1
ATOM 817 O O . HIS A 1 101 ? 6.199 -24.391 -11.453 1 97.44 101 HIS A O 1
ATOM 823 N N . PRO A 1 102 ? 4.883 -24.562 -9.617 1 98.25 102 PRO A N 1
ATOM 824 C CA . PRO A 1 102 ? 3.664 -24.812 -10.391 1 98.25 102 PRO A CA 1
ATOM 825 C C . PRO A 1 102 ? 3.328 -23.672 -11.336 1 98.25 102 PRO A C 1
ATOM 827 O O . PRO A 1 102 ? 3.746 -22.531 -11.109 1 98.25 102 PRO A O 1
ATOM 830 N N . GLN A 1 103 ? 2.672 -24.047 -12.453 1 98.38 103 GLN A N 1
ATOM 831 C CA . GLN A 1 103 ? 2.289 -23.062 -13.445 1 98.38 103 GLN A CA 1
ATOM 832 C C . GLN A 1 103 ? 0.818 -23.203 -13.828 1 98.38 103 GLN A C 1
ATOM 834 O O . GLN A 1 103 ? 0.19 -24.219 -13.531 1 98.38 103 GLN A O 1
ATOM 839 N N . LEU A 1 104 ? 0.294 -22.188 -14.367 1 98.81 104 LEU A N 1
ATOM 840 C CA . LEU A 1 104 ? -1.036 -22.234 -14.969 1 98.81 104 LEU A CA 1
ATOM 841 C C . LEU A 1 104 ? -0.95 -22.547 -16.453 1 98.81 104 LEU A C 1
ATOM 843 O O . LEU A 1 104 ? -0.08 -22.031 -17.156 1 98.81 104 LEU A O 1
ATOM 847 N N . SER A 1 105 ? -1.852 -23.375 -16.906 1 98.62 105 SER A N 1
ATOM 848 C CA . SER A 1 105 ? -1.869 -23.656 -18.328 1 98.62 105 SER A CA 1
ATOM 849 C C . SER A 1 105 ? -2.23 -22.422 -19.141 1 98.62 105 SER A C 1
ATOM 851 O O . SER A 1 105 ? -2.908 -21.516 -18.641 1 98.62 105 SER A O 1
ATOM 853 N N . LYS A 1 106 ? -1.778 -22.406 -20.406 1 98.19 106 LYS A N 1
ATOM 854 C CA . LYS A 1 106 ? -2.117 -21.312 -21.297 1 98.19 106 LYS A CA 1
ATOM 855 C C . LYS A 1 106 ? -3.629 -21.188 -21.484 1 98.19 106 LYS A C 1
ATOM 857 O O . LYS A 1 106 ? -4.168 -20.078 -21.531 1 98.19 106 LYS A O 1
ATOM 862 N N . GLU A 1 107 ? -4.234 -22.344 -21.578 1 98.31 107 GLU A N 1
ATOM 863 C CA . GLU A 1 107 ? -5.688 -22.375 -21.703 1 98.31 107 GLU A CA 1
ATOM 864 C C . GLU A 1 107 ? -6.371 -21.703 -20.516 1 98.31 107 GLU A C 1
ATOM 866 O O . GLU A 1 107 ? -7.293 -20.906 -20.688 1 98.31 107 GLU A O 1
ATOM 871 N N . LEU A 1 108 ? -5.93 -22.016 -19.344 1 98.81 108 LEU A N 1
ATOM 872 C CA . LEU A 1 108 ? -6.5 -21.438 -18.125 1 98.81 108 LEU A CA 1
ATOM 873 C C . LEU A 1 108 ? -6.262 -19.938 -18.094 1 98.81 108 LEU A C 1
ATOM 875 O O . LEU A 1 108 ? -7.18 -19.156 -17.812 1 98.81 108 LEU A O 1
ATOM 879 N N . ILE A 1 109 ? -5.07 -19.484 -18.406 1 98.81 109 ILE A N 1
ATOM 880 C CA . ILE A 1 109 ? -4.73 -18.078 -18.422 1 98.81 109 ILE A CA 1
ATOM 881 C C . ILE A 1 109 ? -5.633 -17.328 -19.406 1 98.81 109 ILE A C 1
ATOM 883 O O . ILE A 1 109 ? -6.199 -16.281 -19.078 1 98.81 109 ILE A O 1
ATOM 887 N N . ASN A 1 110 ? -5.777 -17.938 -20.578 1 98.75 110 ASN A N 1
ATOM 888 C CA . ASN A 1 110 ? -6.629 -17.312 -21.594 1 98.75 110 ASN A CA 1
ATOM 889 C C . ASN A 1 110 ? -8.078 -17.234 -21.109 1 98.75 110 ASN A C 1
ATOM 891 O O . ASN A 1 110 ? -8.766 -16.25 -21.406 1 98.75 110 ASN A O 1
ATOM 895 N N . ALA A 1 111 ? -8.547 -18.25 -20.453 1 98.81 111 ALA A N 1
ATOM 896 C CA . ALA A 1 111 ? -9.906 -18.234 -19.906 1 98.81 111 ALA A CA 1
ATOM 897 C C . ALA A 1 111 ? -10.086 -17.109 -18.891 1 98.81 111 ALA A C 1
ATOM 899 O O . ALA A 1 111 ? -11.109 -16.438 -18.891 1 98.81 111 ALA A O 1
ATOM 900 N N . LEU A 1 112 ? -9.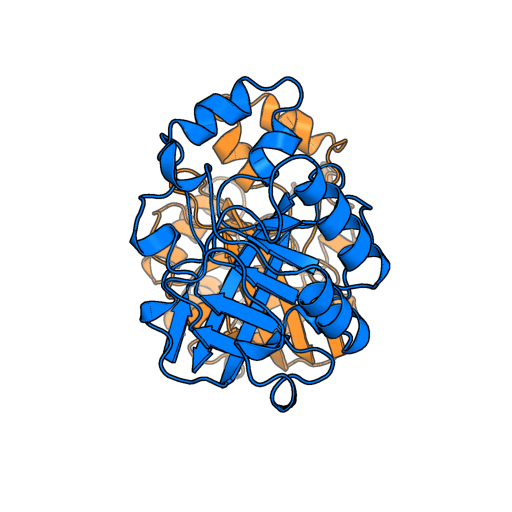102 -16.922 -18.062 1 98.88 112 LEU A N 1
ATOM 901 C CA . LEU A 1 112 ? -9.164 -15.875 -17.047 1 98.88 112 LEU A CA 1
ATOM 902 C C . LEU A 1 112 ? -9.141 -14.492 -17.688 1 98.88 112 LEU A C 1
ATOM 904 O O . LEU A 1 112 ? -9.844 -13.586 -17.234 1 98.88 112 LEU A O 1
ATOM 908 N N . ILE A 1 113 ? -8.344 -14.328 -18.719 1 98.81 113 ILE A N 1
ATOM 909 C CA . ILE A 1 113 ? -8.305 -13.086 -19.484 1 98.81 113 ILE A CA 1
ATOM 910 C C . ILE A 1 113 ? -9.68 -12.812 -20.094 1 98.81 113 ILE A C 1
ATOM 912 O O . ILE A 1 113 ? -10.195 -11.695 -19.984 1 98.81 113 ILE A O 1
ATOM 916 N N . SER A 1 114 ? -10.211 -13.859 -20.688 1 98.69 114 SER A N 1
ATOM 917 C CA . SER A 1 114 ? -11.523 -13.719 -21.328 1 98.69 114 SER A CA 1
ATOM 918 C C . SER A 1 114 ? -12.586 -13.32 -20.312 1 98.69 114 SER A C 1
ATOM 920 O O . SER A 1 114 ? -13.516 -12.578 -20.641 1 98.69 114 SER A O 1
ATOM 922 N N . LYS A 1 115 ? -12.438 -13.781 -19.125 1 98.69 115 LYS A N 1
ATOM 923 C CA . LYS A 1 115 ? -13.383 -13.461 -18.062 1 98.69 115 LYS A CA 1
ATOM 924 C C . LYS A 1 115 ? -13.148 -12.055 -17.516 1 98.69 115 LYS A C 1
ATOM 926 O O . LYS A 1 115 ? -13.969 -11.539 -16.75 1 98.69 115 LYS A O 1
ATOM 931 N N . GLN A 1 116 ? -12 -11.469 -17.844 1 98.75 116 GLN A N 1
ATOM 932 C CA . GLN A 1 116 ? -11.648 -10.109 -17.453 1 98.75 116 GLN A CA 1
ATOM 933 C C . GLN A 1 116 ? -11.531 -9.977 -15.938 1 98.75 116 GLN A C 1
ATOM 935 O O . GLN A 1 116 ? -12.094 -9.055 -15.344 1 98.75 116 GLN A O 1
ATOM 940 N N . VAL A 1 117 ? -10.859 -10.938 -15.359 1 98.94 117 VAL A N 1
ATOM 941 C CA . VAL A 1 117 ? -10.586 -10.812 -13.93 1 98.94 117 VAL A CA 1
ATOM 942 C C . VAL A 1 117 ? -9.617 -9.664 -13.68 1 98.94 117 VAL A C 1
ATOM 944 O O . VAL A 1 117 ? -8.914 -9.227 -14.594 1 98.94 117 VAL A O 1
ATOM 947 N N . HIS A 1 118 ? -9.633 -9.07 -12.484 1 98.88 118 HIS A N 1
ATOM 948 C CA . HIS A 1 118 ? -8.703 -7.996 -12.148 1 98.88 118 HIS A CA 1
ATOM 949 C C . HIS A 1 118 ? -7.293 -8.539 -11.945 1 98.88 118 HIS A C 1
ATOM 951 O O . HIS A 1 118 ? -6.332 -8.008 -12.516 1 98.88 118 HIS A O 1
ATOM 957 N N . PHE A 1 119 ? -7.23 -9.617 -11.133 1 98.94 119 PHE A N 1
ATOM 958 C CA . PHE A 1 119 ? -5.93 -10.125 -10.711 1 98.94 119 PHE A CA 1
ATOM 959 C C . PHE A 1 119 ? -5.906 -11.648 -10.758 1 98.94 119 PHE A C 1
ATOM 961 O O . PHE A 1 119 ? -6.922 -12.297 -10.508 1 98.94 119 PHE A O 1
ATOM 968 N N . ILE A 1 120 ? -4.797 -12.156 -11.117 1 98.94 120 ILE A N 1
ATOM 969 C CA . ILE A 1 120 ? -4.414 -13.539 -10.859 1 98.94 120 ILE A CA 1
ATOM 970 C C . ILE A 1 120 ? -3.324 -13.586 -9.797 1 98.94 120 ILE A C 1
ATOM 972 O O . ILE A 1 120 ? -2.26 -12.984 -9.961 1 98.94 120 ILE A O 1
ATOM 976 N N . GLY A 1 121 ? -3.643 -14.188 -8.695 1 98.94 121 GLY A N 1
ATOM 977 C CA . GLY A 1 121 ? -2.707 -14.289 -7.59 1 98.94 121 GLY A CA 1
ATOM 978 C C . GLY A 1 121 ? -2.184 -15.695 -7.379 1 98.94 121 GLY A C 1
ATOM 979 O O . GLY A 1 121 ? -2.93 -16.672 -7.516 1 98.94 121 GLY A O 1
ATOM 980 N N . VAL A 1 122 ? -0.891 -15.789 -7.051 1 98.94 122 VAL A N 1
ATOM 981 C CA . VAL A 1 122 ? -0.283 -17.094 -6.793 1 98.94 122 VAL A CA 1
ATOM 982 C C . VAL A 1 122 ? 0.655 -17 -5.594 1 98.94 122 VAL A C 1
ATOM 984 O O . VAL A 1 122 ? 1.181 -15.922 -5.293 1 98.94 122 VAL A O 1
ATOM 987 N N . ASP A 1 123 ? 0.843 -18.125 -4.91 1 98.81 123 ASP A N 1
ATOM 988 C CA . ASP A 1 123 ? 1.786 -18.203 -3.799 1 98.81 123 ASP A CA 1
ATOM 989 C C . ASP A 1 123 ? 3.131 -18.75 -4.262 1 98.81 123 ASP A C 1
ATOM 991 O O . ASP A 1 123 ? 3.832 -19.422 -3.494 1 98.81 123 ASP A O 1
ATOM 995 N N . CYS A 1 124 ? 3.469 -18.578 -5.477 1 98.62 124 CYS A N 1
ATOM 996 C CA . CYS A 1 124 ? 4.715 -18.984 -6.113 1 98.62 124 CYS A CA 1
ATOM 997 C C . CYS A 1 124 ? 5.277 -17.875 -6.984 1 98.62 124 CYS A C 1
ATOM 999 O O . CYS A 1 124 ? 4.68 -16.797 -7.09 1 98.62 124 CYS A O 1
ATOM 1001 N N . PRO A 1 125 ? 6.469 -18.016 -7.672 1 98.25 125 PRO A N 1
ATOM 1002 C CA . PRO A 1 125 ? 7.195 -16.906 -8.273 1 98.25 125 PRO A CA 1
ATOM 1003 C C . PRO A 1 125 ? 6.527 -16.391 -9.547 1 98.25 125 PRO A C 1
ATOM 1005 O O . PRO A 1 125 ? 6.879 -15.305 -10.039 1 98.25 125 PRO A O 1
ATOM 1008 N N . GLY A 1 126 ? 5.527 -17.094 -10.102 1 98.38 126 GLY A N 1
ATOM 1009 C CA . GLY A 1 126 ? 4.895 -16.656 -11.336 1 98.38 126 GLY A CA 1
ATOM 1010 C C . GLY A 1 126 ? 3.842 -17.641 -11.836 1 98.38 126 GLY A C 1
ATOM 1011 O O . GLY A 1 126 ? 3.711 -18.734 -11.305 1 98.38 126 GLY A O 1
ATOM 1012 N N . ILE A 1 127 ? 3.098 -17.203 -12.875 1 98.75 127 ILE A N 1
ATOM 1013 C CA . ILE A 1 127 ? 2.045 -18.062 -13.414 1 98.75 127 ILE A CA 1
ATOM 1014 C C . ILE A 1 127 ? 2.611 -18.953 -14.516 1 98.75 127 ILE A C 1
ATOM 1016 O O . ILE A 1 127 ? 1.988 -19.953 -14.898 1 98.75 127 ILE A O 1
ATOM 1020 N N . ARG A 1 128 ? 3.699 -18.578 -15.062 1 98.44 128 ARG A N 1
ATOM 1021 C CA . ARG A 1 128 ? 4.508 -19.375 -15.984 1 98.44 128 ARG A CA 1
ATOM 1022 C C . ARG A 1 128 ? 5.98 -19.328 -15.602 1 98.44 128 ARG A C 1
ATOM 1024 O O . ARG A 1 128 ? 6.379 -18.531 -14.742 1 98.44 128 ARG A O 1
ATOM 1031 N N . GLN A 1 129 ? 6.812 -20.156 -16.203 1 95.81 129 GLN A N 1
ATOM 1032 C CA . GLN A 1 129 ? 8.234 -20.25 -15.875 1 95.81 129 GLN A CA 1
ATOM 1033 C C . GLN A 1 129 ? 9.094 -19.719 -17.016 1 95.81 129 GLN A C 1
ATOM 1035 O O . GLN A 1 129 ? 8.617 -19.562 -18.141 1 95.81 129 GLN A O 1
ATOM 1040 N N . ASN A 1 130 ? 10.266 -19.391 -16.672 1 91.69 130 ASN A N 1
ATOM 1041 C CA . ASN A 1 130 ? 11.344 -19.062 -17.609 1 91.69 130 ASN A CA 1
ATOM 1042 C C . ASN A 1 130 ? 10.906 -18 -18.609 1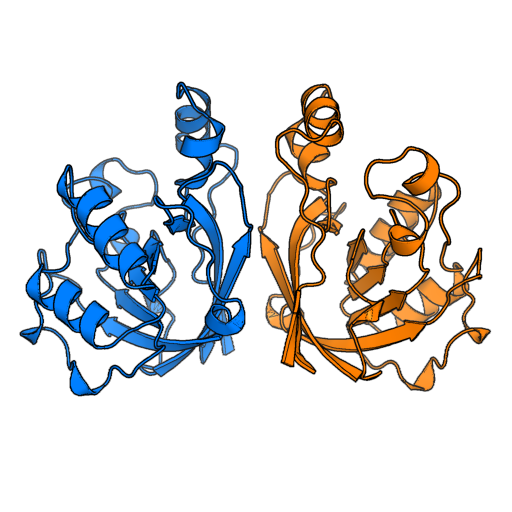 91.69 130 ASN A C 1
ATOM 1044 O O . ASN A 1 130 ? 10.414 -16.938 -18.234 1 91.69 130 ASN A O 1
ATOM 1048 N N . LEU A 1 131 ? 11.031 -18.281 -19.875 1 90.38 131 LEU A N 1
ATOM 1049 C CA . LEU A 1 131 ? 10.781 -17.297 -20.922 1 90.38 131 LEU A CA 1
ATOM 1050 C C . LEU A 1 131 ? 9.297 -16.969 -21.016 1 90.38 131 LEU A C 1
ATOM 1052 O O . LEU A 1 131 ? 8.93 -15.844 -21.375 1 90.38 131 LEU A O 1
ATOM 1056 N N . GLU A 1 132 ? 8.562 -17.875 -20.531 1 95.38 132 GLU A N 1
ATOM 1057 C CA . GLU A 1 132 ? 7.121 -17.672 -20.656 1 95.38 132 GLU A CA 1
ATOM 1058 C C . GLU A 1 132 ? 6.578 -16.812 -19.531 1 95.38 132 GLU A C 1
ATOM 1060 O O . GLU A 1 132 ? 5.426 -16.359 -19.578 1 95.38 132 GLU A O 1
ATOM 1065 N N . HIS A 1 133 ? 7.379 -16.594 -18.547 1 95.19 133 HIS A N 1
ATOM 1066 C CA . HIS A 1 133 ? 6.949 -15.812 -17.391 1 95.19 133 HIS A CA 1
ATOM 1067 C C . HIS A 1 133 ? 6.527 -14.414 -17.812 1 95.19 133 HIS A C 1
ATOM 1069 O O . HIS A 1 133 ? 5.352 -14.055 -17.703 1 95.19 133 HIS A O 1
ATOM 1075 N N . GLU A 1 134 ? 7.469 -13.688 -18.344 1 96.38 134 GLU A N 1
ATOM 1076 C CA . GLU A 1 134 ? 7.199 -12.305 -18.719 1 96.38 134 GLU A CA 1
ATOM 1077 C C . GLU A 1 134 ? 6.164 -12.219 -19.828 1 96.38 134 GLU A C 1
ATOM 1079 O O . GLU A 1 134 ? 5.324 -11.312 -19.844 1 96.38 134 GLU A O 1
ATOM 1084 N N . GLU A 1 135 ? 6.258 -13.172 -20.797 1 97.5 135 GLU A N 1
ATOM 1085 C CA . GLU A 1 135 ? 5.316 -13.195 -21.922 1 97.5 135 GLU A CA 1
ATOM 1086 C C . GLU A 1 135 ? 3.879 -13.32 -21.422 1 97.5 135 GLU A C 1
ATOM 1088 O O . GLU A 1 135 ? 2.996 -12.586 -21.859 1 97.5 135 GLU A O 1
ATOM 1093 N N . ALA A 1 136 ? 3.639 -14.211 -20.531 1 98.44 136 ALA A N 1
ATOM 1094 C CA . ALA A 1 136 ? 2.303 -14.422 -19.969 1 98.44 136 ALA A CA 1
ATOM 1095 C C . ALA A 1 136 ? 1.822 -13.195 -19.203 1 98.44 136 ALA A C 1
ATOM 1097 O O . ALA A 1 136 ? 0.665 -12.789 -19.328 1 98.44 136 ALA A O 1
ATOM 1098 N N . ASP A 1 137 ? 2.715 -12.625 -18.422 1 98.5 137 ASP A N 1
ATOM 1099 C CA . ASP A 1 137 ? 2.357 -11.438 -17.641 1 98.5 137 ASP A CA 1
ATOM 1100 C C . ASP A 1 137 ? 1.975 -10.281 -18.562 1 98.5 137 ASP A C 1
ATOM 1102 O O . ASP A 1 137 ? 0.999 -9.57 -18.297 1 98.5 137 ASP A O 1
ATOM 1106 N N . ARG A 1 138 ? 2.762 -10.109 -19.625 1 98.19 138 ARG A N 1
ATOM 1107 C CA . ARG A 1 138 ? 2.488 -9.031 -20.562 1 98.19 138 ARG A CA 1
ATOM 1108 C C . ARG A 1 138 ? 1.15 -9.242 -21.266 1 98.19 138 ARG A C 1
ATOM 1110 O O . ARG A 1 138 ? 0.378 -8.297 -21.438 1 98.19 138 ARG A O 1
ATOM 1117 N N . MET A 1 139 ? 0.94 -10.484 -21.672 1 98.06 139 MET A N 1
ATOM 1118 C CA . MET A 1 139 ? -0.33 -10.805 -22.312 1 98.06 139 MET A CA 1
ATOM 1119 C C . MET A 1 139 ? -1.503 -10.484 -21.391 1 98.06 139 MET A C 1
ATOM 1121 O O . MET A 1 139 ? -2.496 -9.898 -21.828 1 98.06 139 MET A O 1
ATOM 1125 N N . CYS A 1 140 ? -1.415 -10.852 -20.156 1 98.75 140 CYS A N 1
ATOM 1126 C CA . CYS A 1 140 ? -2.447 -10.555 -19.172 1 98.75 140 CYS A CA 1
ATOM 1127 C C . CYS A 1 140 ? -2.635 -9.055 -19.016 1 98.75 140 CYS A C 1
ATOM 1129 O O . CYS A 1 140 ? -3.754 -8.547 -19.109 1 98.75 140 CYS A O 1
ATOM 1131 N N . GLU A 1 141 ? -1.523 -8.336 -18.812 1 98.69 141 GLU A N 1
ATOM 1132 C CA . GLU A 1 141 ? -1.585 -6.891 -18.609 1 98.69 141 GLU A CA 1
ATOM 1133 C C . GLU A 1 141 ? -2.244 -6.195 -19.812 1 98.69 141 GLU A C 1
ATOM 1135 O O . GLU A 1 141 ? -3.037 -5.27 -19.625 1 98.69 141 GLU A O 1
ATOM 1140 N N . GLN A 1 142 ? -1.892 -6.641 -21 1 98.25 142 GLN A N 1
ATOM 1141 C CA . GLN A 1 142 ? -2.469 -6.062 -22.203 1 98.25 142 GLN A CA 1
ATOM 1142 C C . GLN A 1 142 ? -3.986 -6.211 -22.219 1 98.25 142 GLN A C 1
ATOM 1144 O O . GLN A 1 142 ? -4.684 -5.465 -22.906 1 98.25 142 GLN A O 1
ATOM 1149 N N . SER A 1 143 ? -4.492 -7.164 -21.5 1 98.31 143 SER A N 1
ATOM 1150 C CA . SER A 1 143 ? -5.93 -7.395 -21.406 1 98.31 143 SER A CA 1
ATOM 1151 C C . SER A 1 143 ? -6.488 -6.863 -20.078 1 98.31 143 SER A C 1
ATOM 1153 O O . SER A 1 143 ? -7.59 -7.238 -19.672 1 98.31 143 SER A O 1
ATOM 1155 N N . LYS A 1 144 ? -5.664 -6.102 -19.344 1 98.44 144 LYS A N 1
ATOM 1156 C CA . LYS A 1 144 ? -6.023 -5.441 -18.094 1 98.44 144 LYS A CA 1
ATOM 1157 C C . LYS A 1 144 ? -6.219 -6.457 -16.969 1 98.44 144 LYS A C 1
ATOM 1159 O O . LYS A 1 144 ? -7.07 -6.277 -16.094 1 98.44 144 LYS A O 1
ATOM 1164 N N . VAL A 1 145 ? -5.57 -7.574 -17.125 1 98.88 145 VAL A N 1
ATOM 1165 C CA . VAL A 1 145 ? -5.449 -8.562 -16.062 1 98.88 145 VAL A CA 1
ATOM 1166 C C . VAL A 1 145 ? -4.031 -8.547 -15.5 1 98.88 145 VAL A C 1
ATOM 1168 O O . VAL A 1 145 ? -3.057 -8.578 -16.266 1 98.88 145 VAL A O 1
ATOM 1171 N N . TYR A 1 146 ? -3.887 -8.492 -14.18 1 98.88 146 TYR A N 1
ATOM 1172 C CA . TYR A 1 146 ? -2.562 -8.312 -13.594 1 98.88 146 TYR A CA 1
ATOM 1173 C C . TYR A 1 146 ? -2.213 -9.477 -12.68 1 98.88 146 TYR A C 1
ATOM 1175 O O . TYR A 1 146 ? -3.1 -10.117 -12.102 1 98.88 146 TYR A O 1
ATOM 1183 N N . ILE A 1 147 ? -0.918 -9.711 -12.555 1 98.94 147 ILE A N 1
ATOM 1184 C CA . ILE A 1 147 ? -0.43 -10.852 -11.781 1 98.94 147 ILE A CA 1
ATOM 1185 C C . ILE A 1 147 ? 0.137 -10.367 -10.453 1 98.94 147 ILE A C 1
ATOM 1187 O O . ILE A 1 147 ? 0.89 -9.391 -10.406 1 98.94 147 ILE A O 1
ATOM 1191 N N . ILE A 1 148 ? -0.237 -11.008 -9.398 1 98.94 148 ILE A N 1
ATOM 1192 C CA . ILE A 1 148 ? 0.347 -10.797 -8.078 1 98.94 148 ILE A CA 1
ATOM 1193 C C . ILE A 1 148 ? 1.038 -12.078 -7.613 1 98.94 148 ILE A C 1
ATOM 1195 O O . ILE A 1 148 ? 0.409 -13.133 -7.531 1 98.94 148 ILE A O 1
ATOM 1199 N N . GLU A 1 149 ? 2.293 -11.961 -7.309 1 98.88 149 GLU A N 1
ATOM 1200 C CA . GLU A 1 149 ? 3.117 -13.133 -7.023 1 98.88 149 GLU A CA 1
ATOM 1201 C C . GLU A 1 149 ? 3.496 -13.195 -5.547 1 98.88 149 GLU A C 1
ATOM 1203 O O . GLU A 1 149 ? 3.486 -12.18 -4.855 1 98.88 149 GLU A O 1
ATOM 1208 N N . ASN A 1 150 ? 3.805 -14.406 -5.105 1 98.81 150 ASN A N 1
ATOM 1209 C CA . ASN A 1 150 ? 4.398 -14.68 -3.801 1 98.81 150 ASN A CA 1
ATOM 1210 C C . ASN A 1 150 ? 3.443 -14.328 -2.666 1 98.81 150 ASN A C 1
ATOM 1212 O O . ASN A 1 150 ? 3.844 -13.703 -1.682 1 98.81 150 ASN A O 1
ATOM 1216 N N . LEU A 1 151 ? 2.18 -14.688 -2.857 1 98.88 151 LEU A N 1
ATOM 1217 C CA . LEU A 1 151 ? 1.226 -14.562 -1.761 1 98.88 151 LEU A CA 1
ATOM 1218 C C . LEU A 1 151 ? 1.489 -15.609 -0.686 1 98.88 151 LEU A C 1
ATOM 1220 O O . LEU A 1 151 ? 1.965 -16.703 -0.987 1 98.88 151 LEU A O 1
ATOM 1224 N N . CYS A 1 152 ? 1.196 -15.273 0.562 1 98.62 152 CYS A N 1
ATOM 1225 C CA . CYS A 1 152 ? 1.396 -16.203 1.664 1 98.62 152 CYS A CA 1
ATOM 1226 C C . CYS A 1 152 ? 0.139 -16.328 2.518 1 98.62 152 CYS A C 1
ATOM 1228 O O . CYS A 1 152 ? -0.885 -15.711 2.205 1 98.62 152 CYS A O 1
ATOM 1230 N N . ASN A 1 153 ? 0.168 -17.203 3.469 1 98.44 153 ASN A N 1
ATOM 1231 C CA . ASN A 1 153 ? -0.866 -17.391 4.48 1 98.44 153 ASN A CA 1
ATOM 1232 C C . ASN A 1 153 ? -2.193 -17.812 3.857 1 98.44 153 ASN A C 1
ATOM 1234 O O . ASN A 1 153 ? -3.26 -17.5 4.391 1 98.44 153 ASN A O 1
ATOM 1238 N N . LEU A 1 154 ? -2.176 -18.5 2.709 1 98.38 154 LEU A N 1
ATOM 1239 C CA . LEU A 1 154 ? -3.412 -18.875 2.035 1 98.38 154 LEU A CA 1
ATOM 1240 C C . LEU A 1 154 ? -4.102 -20.016 2.77 1 98.38 154 LEU A C 1
ATOM 1242 O O . LEU A 1 154 ? -5.301 -20.234 2.598 1 98.38 154 LEU A O 1
ATOM 1246 N N . SER A 1 155 ? -3.32 -20.719 3.59 1 97.81 155 SER A N 1
ATOM 1247 C CA . SER A 1 155 ? -3.896 -21.781 4.41 1 97.81 155 SER A CA 1
ATOM 1248 C C . SER A 1 155 ? -4.859 -21.219 5.449 1 97.81 155 SER A C 1
ATOM 1250 O O . SER A 1 155 ? -5.676 -21.953 6.008 1 97.81 155 SER A O 1
ATOM 1252 N N . GLU A 1 156 ? -4.754 -19.922 5.754 1 97.69 156 GLU A N 1
ATOM 1253 C CA . GLU A 1 156 ? -5.586 -19.281 6.77 1 97.69 156 GLU A CA 1
ATOM 1254 C C . GLU A 1 156 ? -6.926 -18.844 6.191 1 97.69 156 GLU A C 1
ATOM 1256 O O . GLU A 1 156 ? -7.84 -18.484 6.934 1 97.69 156 GLU A O 1
ATOM 1261 N N . VAL A 1 157 ? -7.047 -18.875 4.895 1 97.25 157 VAL A N 1
ATOM 1262 C CA . VAL A 1 157 ? -8.289 -18.469 4.242 1 97.25 157 VAL A CA 1
ATOM 1263 C C . VAL A 1 157 ? -9.305 -19.609 4.332 1 97.25 157 VAL A C 1
ATOM 1265 O O . VAL A 1 157 ? -9.047 -20.719 3.867 1 97.25 157 VAL A O 1
ATOM 1268 N N . ARG A 1 158 ? -10.438 -19.359 4.875 1 94.75 158 ARG A N 1
ATOM 1269 C CA . ARG A 1 158 ? -11.422 -20.406 5.188 1 94.75 158 ARG A CA 1
ATOM 1270 C C . ARG A 1 158 ? -12.539 -20.422 4.152 1 94.75 158 ARG A C 1
ATOM 1272 O O . ARG A 1 158 ? -13.117 -21.484 3.881 1 94.75 158 ARG A O 1
ATOM 1279 N N . ASN A 1 159 ? -12.836 -19.219 3.607 1 91.62 159 ASN A N 1
ATOM 1280 C CA . ASN A 1 159 ? -13.906 -19.125 2.623 1 91.62 159 ASN A CA 1
ATOM 1281 C C . ASN A 1 159 ? -13.367 -19.203 1.198 1 91.62 159 ASN A C 1
ATOM 1283 O O . ASN A 1 159 ? -12.242 -18.766 0.931 1 91.62 159 ASN A O 1
ATOM 1287 N N . THR A 1 160 ? -14.18 -19.766 0.393 1 90.31 160 THR A N 1
ATOM 1288 C CA . THR A 1 160 ? -13.766 -19.844 -1.005 1 90.31 160 THR A CA 1
ATOM 1289 C C . THR A 1 160 ? -14 -18.5 -1.702 1 90.31 160 THR A C 1
ATOM 1291 O O . THR A 1 160 ? -13.422 -18.234 -2.762 1 90.31 160 THR A O 1
ATOM 1294 N N . GLU A 1 161 ? -14.891 -17.766 -1.181 1 94.38 161 GLU A N 1
ATOM 1295 C CA . GLU A 1 161 ? -15.133 -16.406 -1.655 1 94.38 161 GLU A CA 1
ATOM 1296 C C . GLU A 1 161 ? -15.016 -15.398 -0.518 1 94.38 161 GLU A C 1
ATOM 1298 O O . GLU A 1 161 ? -15.461 -15.656 0.6 1 94.38 161 GLU A O 1
ATOM 1303 N N . PHE A 1 162 ? -14.383 -14.336 -0.831 1 98.31 162 PHE A N 1
ATOM 1304 C CA . PHE A 1 162 ? -14.102 -13.312 0.174 1 98.31 162 PHE A CA 1
ATOM 1305 C C . PHE A 1 162 ? -13.805 -11.969 -0.485 1 98.31 162 PHE A C 1
ATOM 1307 O O . PHE A 1 162 ? -13.734 -11.883 -1.712 1 98.31 162 PHE A O 1
ATOM 1314 N N . MET A 1 163 ? -13.75 -10.922 0.321 1 98.25 163 MET A N 1
ATOM 1315 C CA . MET A 1 163 ? -13.32 -9.617 -0.172 1 98.25 163 MET A CA 1
ATOM 1316 C C . MET A 1 163 ? -11.805 -9.469 -0.081 1 98.25 163 MET A C 1
ATOM 1318 O O . MET A 1 163 ? -11.203 -9.867 0.917 1 98.25 163 MET A O 1
ATOM 1322 N N . VAL A 1 164 ? -11.219 -8.977 -1.083 1 98.75 164 VAL A N 1
ATOM 1323 C CA . VAL A 1 164 ? -9.773 -8.766 -1.109 1 98.75 164 VAL A CA 1
ATOM 1324 C C . VAL A 1 164 ? -9.477 -7.289 -1.375 1 98.75 164 VAL A C 1
ATOM 1326 O O . VAL A 1 164 ? -10.109 -6.664 -2.232 1 98.75 164 VAL A O 1
ATOM 1329 N N . TYR A 1 165 ? -8.594 -6.742 -0.627 1 98.62 165 TYR A N 1
ATOM 1330 C CA . TYR A 1 165 ? -8.086 -5.387 -0.803 1 98.62 165 TYR A CA 1
ATOM 1331 C C . TYR A 1 165 ? -6.617 -5.406 -1.223 1 98.62 165 TYR A C 1
ATOM 1333 O O . TYR A 1 165 ? -5.773 -5.973 -0.526 1 98.62 165 TYR A O 1
ATOM 1341 N N . THR A 1 166 ? -6.359 -4.844 -2.336 1 98.56 166 THR A N 1
ATOM 1342 C CA . THR A 1 166 ? -5.012 -4.789 -2.885 1 98.56 166 THR A CA 1
ATOM 1343 C C . THR A 1 166 ? -4.531 -3.344 -2.998 1 98.56 166 THR A C 1
ATOM 1345 O O . THR A 1 166 ? -5.195 -2.512 -3.617 1 98.56 166 THR A O 1
ATOM 1348 N N . MET A 1 167 ? -3.447 -3.094 -2.369 1 96.38 167 MET A N 1
ATOM 1349 C CA . MET A 1 167 ? -2.805 -1.791 -2.518 1 96.38 167 MET A CA 1
ATOM 1350 C C . MET A 1 167 ? -1.438 -1.93 -3.178 1 96.38 167 MET A C 1
ATOM 1352 O O . MET A 1 167 ? -0.64 -2.785 -2.789 1 96.38 167 MET A O 1
ATOM 1356 N N . TRP A 1 168 ? -1.249 -1.168 -4.145 1 97.75 168 TRP A N 1
ATOM 1357 C CA . TRP A 1 168 ? 0.052 -1.115 -4.805 1 97.75 168 TRP A CA 1
ATOM 1358 C C . TRP A 1 168 ? 0.591 0.311 -4.832 1 97.75 168 TRP A C 1
ATOM 1360 O O . TRP A 1 168 ? -0.18 1.273 -4.809 1 97.75 168 TRP A O 1
ATOM 1370 N N . LEU A 1 169 ? 1.842 0.428 -4.754 1 96 169 LEU A N 1
ATOM 1371 C CA . LEU A 1 169 ? 2.5 1.722 -4.906 1 96 169 LEU A CA 1
ATOM 1372 C C . LEU A 1 169 ? 3.002 1.913 -6.332 1 96 169 LEU A C 1
ATOM 1374 O O . LEU A 1 169 ? 3.857 1.158 -6.801 1 96 169 LEU A O 1
ATOM 1378 N N . ASP A 1 170 ? 2.49 2.959 -6.945 1 93.75 170 ASP A N 1
ATOM 1379 C CA . ASP A 1 170 ? 2.906 3.236 -8.312 1 93.75 170 ASP A CA 1
ATOM 1380 C C . ASP A 1 170 ? 4.383 3.627 -8.375 1 93.75 170 ASP A C 1
ATOM 1382 O O . ASP A 1 170 ? 4.898 4.258 -7.449 1 93.75 170 ASP A O 1
ATOM 1386 N N . ASP A 1 171 ? 4.996 3.172 -9.398 1 94.62 171 ASP A N 1
ATOM 1387 C CA . ASP A 1 171 ? 6.387 3.508 -9.688 1 94.62 171 ASP A CA 1
ATOM 1388 C C . ASP A 1 171 ? 6.637 3.598 -11.188 1 94.62 171 ASP A C 1
ATOM 1390 O O . ASP A 1 171 ? 6.176 2.746 -11.953 1 94.62 171 ASP A O 1
ATOM 1394 N N . GLU A 1 172 ? 7.312 4.586 -11.578 1 94.31 172 GLU A N 1
ATOM 1395 C CA . GLU A 1 172 ? 7.5 4.855 -13 1 94.31 172 GLU A CA 1
ATOM 1396 C C . GLU A 1 172 ? 8.453 3.846 -13.633 1 94.31 172 GLU A C 1
ATOM 1398 O O . GLU A 1 172 ? 8.453 3.666 -14.852 1 94.31 172 GLU A O 1
ATOM 1403 N N . GLU A 1 173 ? 9.227 3.168 -12.844 1 95 173 GLU A N 1
ATOM 1404 C CA . GLU A 1 173 ? 10.281 2.314 -13.391 1 95 173 GLU A CA 1
ATOM 1405 C C . GLU A 1 173 ? 10.055 0.853 -13.016 1 95 173 GLU A C 1
ATOM 1407 O O . GLU A 1 173 ? 10.266 -0.042 -13.836 1 95 173 GLU A O 1
ATOM 1412 N N . MET A 1 174 ? 9.609 0.599 -11.82 1 96.5 174 MET A N 1
ATOM 1413 C CA . MET A 1 174 ? 9.453 -0.771 -11.344 1 96.5 174 MET A CA 1
ATOM 1414 C C . MET A 1 174 ? 8.453 -1.537 -12.195 1 96.5 174 MET A C 1
ATOM 1416 O O . MET A 1 174 ? 7.383 -1.018 -12.523 1 96.5 174 MET A O 1
ATOM 1420 N N . THR A 1 175 ? 8.852 -2.76 -12.547 1 97.69 175 THR A N 1
ATOM 1421 C CA . THR A 1 175 ? 7.93 -3.629 -13.266 1 97.69 175 THR A CA 1
ATOM 1422 C C . THR A 1 175 ? 7.211 -4.574 -12.312 1 97.69 175 THR A C 1
ATOM 1424 O O . THR A 1 175 ? 6.254 -5.246 -12.695 1 97.69 175 THR A O 1
ATOM 1427 N N . GLY A 1 176 ? 7.66 -4.785 -11.141 1 98.19 176 GLY A N 1
ATOM 1428 C CA . GLY A 1 176 ? 6.949 -5.324 -9.992 1 98.19 176 GLY A CA 1
ATOM 1429 C C . GLY A 1 176 ? 6.621 -4.27 -8.953 1 98.19 176 GLY A C 1
ATOM 1430 O O . GLY A 1 176 ? 7.488 -3.865 -8.172 1 98.19 176 GLY A O 1
ATOM 1431 N N . LEU A 1 177 ? 5.422 -3.869 -8.938 1 97.94 177 LEU A N 1
ATOM 1432 C CA . LEU A 1 177 ? 5.008 -2.875 -7.949 1 97.94 177 LEU A CA 1
ATOM 1433 C C . LEU A 1 177 ? 4.832 -3.514 -6.574 1 97.94 177 LEU A C 1
ATOM 1435 O O . LEU A 1 177 ? 4.125 -4.512 -6.438 1 97.94 177 LEU A O 1
ATOM 1439 N N . LYS A 1 178 ? 5.469 -2.936 -5.574 1 97.06 178 LYS A N 1
ATOM 1440 C CA . LYS A 1 178 ? 5.223 -3.402 -4.211 1 97.06 178 LYS A CA 1
ATOM 1441 C C . LYS A 1 178 ? 3.752 -3.248 -3.834 1 97.06 178 LYS A C 1
ATOM 1443 O O . LYS A 1 178 ? 3.125 -2.238 -4.164 1 97.06 178 LYS A O 1
ATOM 1448 N N . CYS A 1 179 ? 3.244 -4.242 -3.246 1 98.06 179 CYS A N 1
ATOM 1449 C CA . CYS A 1 179 ? 1.834 -4.141 -2.889 1 98.06 179 CYS A CA 1
ATOM 1450 C C . CYS A 1 179 ? 1.531 -4.945 -1.63 1 98.06 179 CYS A C 1
ATOM 1452 O O . CYS A 1 179 ? 2.365 -5.727 -1.173 1 98.06 179 CYS A O 1
ATOM 1454 N N . ARG A 1 180 ? 0.51 -4.598 -0.997 1 98.44 180 ARG A N 1
ATOM 1455 C CA . ARG A 1 180 ? -0.057 -5.336 0.129 1 98.44 180 ARG A CA 1
ATOM 1456 C C . ARG A 1 180 ? -1.437 -5.883 -0.216 1 98.44 180 ARG A C 1
ATOM 1458 O O . ARG A 1 180 ? -2.234 -5.207 -0.868 1 98.44 180 ARG A O 1
ATOM 1465 N N . VAL A 1 181 ? -1.693 -7.113 0.187 1 98.81 181 VAL A N 1
ATOM 1466 C CA . VAL A 1 181 ? -2.955 -7.781 -0.113 1 98.81 181 VAL A CA 1
ATOM 1467 C C . VAL A 1 181 ? -3.592 -8.289 1.179 1 98.81 181 VAL A C 1
ATOM 1469 O O . VAL A 1 181 ? -2.992 -9.086 1.902 1 98.81 181 VAL A O 1
ATOM 1472 N N . LEU A 1 182 ? -4.797 -7.832 1.476 1 98.62 182 LEU A N 1
ATOM 1473 C CA . LEU A 1 182 ? -5.555 -8.227 2.656 1 98.62 182 LEU A CA 1
ATOM 1474 C C . LEU A 1 182 ? -6.852 -8.922 2.258 1 98.62 182 LEU A C 1
ATOM 1476 O O . LEU A 1 182 ? -7.535 -8.492 1.326 1 98.62 182 LEU A O 1
ATOM 1480 N N . ILE A 1 183 ? -7.176 -9.945 2.945 1 98.44 183 ILE A N 1
ATOM 1481 C CA . ILE A 1 183 ? -8.445 -10.648 2.762 1 98.44 183 ILE A CA 1
ATOM 1482 C C . ILE A 1 183 ? -9.359 -10.375 3.947 1 98.44 183 ILE A C 1
ATOM 1484 O O . ILE A 1 183 ? -8.93 -10.43 5.102 1 98.44 183 ILE A O 1
ATOM 1488 N N . GLU A 1 184 ? -10.539 -10.008 3.678 1 97.62 184 GLU A N 1
ATOM 1489 C CA . GLU A 1 184 ? -11.609 -9.914 4.676 1 97.62 184 GLU A CA 1
ATOM 1490 C C . GLU A 1 184 ? -12.633 -11.023 4.484 1 97.62 184 GLU A C 1
ATOM 1492 O O . GLU A 1 184 ? -13.391 -11.016 3.51 1 97.62 184 GLU A O 1
ATOM 1497 N N . GLN A 1 185 ? -12.664 -12.008 5.43 1 95.19 185 GLN A N 1
ATOM 1498 C CA . GLN A 1 185 ? -13.562 -13.148 5.285 1 95.19 185 GLN A CA 1
ATOM 1499 C C . GLN A 1 185 ? -14.516 -13.258 6.473 1 95.19 185 GLN A C 1
ATOM 1501 O O . GLN A 1 185 ? -14.203 -12.781 7.566 1 95.19 185 GLN A O 1
ATOM 1506 N N . MET B 1 1 ? -17.641 6.922 -5.254 1 93.19 1 MET B N 1
ATOM 1507 C CA . MET B 1 1 ? -16.516 7.477 -6 1 93.19 1 MET B CA 1
ATOM 1508 C C . MET B 1 1 ? -15.211 7.324 -5.223 1 93.19 1 MET B C 1
ATOM 1510 O O . MET B 1 1 ? -15.172 7.562 -4.016 1 93.19 1 MET B O 1
ATOM 1514 N N . LEU B 1 2 ? -14.156 6.93 -5.898 1 96.62 2 LEU B N 1
ATOM 1515 C CA . LEU B 1 2 ? -12.859 6.727 -5.27 1 96.62 2 LEU B CA 1
ATOM 1516 C C . LEU B 1 2 ? -11.93 7.91 -5.539 1 96.62 2 LEU B C 1
ATOM 1518 O O . LEU B 1 2 ? -11.859 8.398 -6.668 1 96.62 2 LEU B O 1
ATOM 1522 N N . ILE B 1 3 ? -11.242 8.391 -4.512 1 97.75 3 ILE B N 1
ATOM 1523 C CA . ILE B 1 3 ? -10.242 9.453 -4.621 1 97.75 3 ILE B CA 1
ATOM 1524 C C . ILE B 1 3 ? -8.914 8.969 -4.047 1 97.75 3 ILE B C 1
ATOM 1526 O O . ILE B 1 3 ? -8.859 8.469 -2.92 1 97.75 3 ILE B O 1
ATOM 1530 N N . ASP B 1 4 ? -7.926 9.023 -4.848 1 98.19 4 ASP B N 1
ATOM 1531 C CA . ASP B 1 4 ? -6.57 8.742 -4.383 1 98.19 4 ASP B CA 1
ATOM 1532 C C . ASP B 1 4 ? -5.918 9.992 -3.803 1 98.19 4 ASP B C 1
ATOM 1534 O O . ASP B 1 4 ? -5.652 10.953 -4.527 1 98.19 4 ASP B O 1
ATOM 1538 N N . ILE B 1 5 ? -5.633 9.984 -2.502 1 98.56 5 ILE B N 1
ATOM 1539 C CA . ILE B 1 5 ? -5.094 11.188 -1.881 1 98.56 5 ILE B CA 1
ATOM 1540 C C . ILE B 1 5 ? -3.637 10.961 -1.487 1 98.56 5 ILE B C 1
ATOM 1542 O O . ILE B 1 5 ? -3.158 11.531 -0.502 1 98.56 5 ILE B O 1
ATOM 1546 N N . THR B 1 6 ? -2.969 10.133 -2.201 1 98.5 6 THR B N 1
ATOM 1547 C CA . THR B 1 6 ? -1.566 9.781 -2.012 1 98.5 6 THR B CA 1
ATOM 1548 C C . THR B 1 6 ? -0.663 10.672 -2.855 1 98.5 6 THR B C 1
ATOM 1550 O O . THR B 1 6 ? -0.837 10.766 -4.074 1 98.5 6 THR B O 1
ATOM 1553 N N . THR B 1 7 ? 0.216 11.344 -2.266 1 98.12 7 THR B N 1
ATOM 1554 C CA . THR B 1 7 ? 1.226 12.109 -2.986 1 98.12 7 THR B CA 1
ATOM 1555 C C . THR B 1 7 ? 2.361 11.203 -3.455 1 98.12 7 THR B C 1
ATOM 1557 O O . THR B 1 7 ? 3.109 10.664 -2.637 1 98.12 7 THR B O 1
ATOM 1560 N N . VAL B 1 8 ? 2.447 11.023 -4.688 1 94.5 8 VAL B N 1
ATOM 1561 C CA . VAL B 1 8 ? 3.502 10.219 -5.297 1 94.5 8 VAL B CA 1
ATOM 1562 C C . VAL B 1 8 ? 4.602 11.125 -5.836 1 94.5 8 VAL B C 1
ATOM 1564 O O . VAL B 1 8 ? 4.316 12.188 -6.406 1 94.5 8 VAL B O 1
ATOM 1567 N N . VAL B 1 9 ? 5.773 10.711 -5.648 1 95.38 9 VAL B N 1
ATOM 1568 C CA . VAL B 1 9 ? 6.914 11.516 -6.059 1 95.38 9 VAL B CA 1
ATOM 1569 C C . VAL B 1 9 ? 7.664 10.82 -7.188 1 95.38 9 VAL B C 1
ATOM 1571 O O . VAL B 1 9 ? 7.949 9.625 -7.105 1 95.38 9 VAL B O 1
ATOM 1574 N N . SER B 1 10 ? 7.996 11.57 -8.188 1 93.56 10 SER B N 1
ATOM 1575 C CA . SER B 1 10 ? 8.742 11.031 -9.32 1 93.56 10 SER B CA 1
ATOM 1576 C C . SER B 1 10 ? 10.133 10.578 -8.906 1 93.56 10 SER B C 1
ATOM 1578 O O . SER B 1 10 ? 10.766 11.195 -8.047 1 93.56 10 SER B O 1
ATOM 1580 N N . ASN B 1 1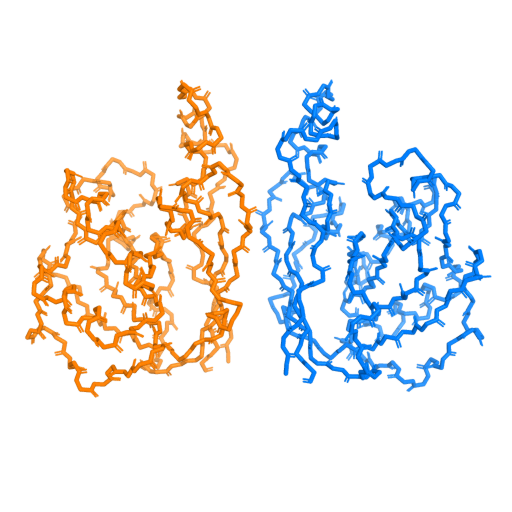1 ? 10.578 9.562 -9.609 1 91.56 11 ASN B N 1
ATOM 1581 C CA . ASN B 1 11 ? 11.922 9.055 -9.328 1 91.56 11 ASN B CA 1
ATOM 1582 C C . ASN B 1 11 ? 12.992 10.094 -9.656 1 91.56 11 ASN B C 1
ATOM 1584 O O . ASN B 1 11 ? 14.117 10.008 -9.164 1 91.56 11 ASN B O 1
ATOM 1588 N N . SER B 1 12 ? 12.641 11.062 -10.508 1 93.06 12 SER B N 1
ATOM 1589 C CA . SER B 1 12 ? 13.602 12.078 -10.93 1 93.06 12 SER B CA 1
ATOM 1590 C C . SER B 1 12 ? 13.523 13.312 -10.031 1 93.06 12 SER B C 1
ATOM 1592 O O . SER B 1 12 ? 14.234 14.297 -10.258 1 93.06 12 SER B O 1
ATOM 1594 N N . SER B 1 13 ? 12.656 13.242 -9.039 1 94.62 13 SER B N 1
ATOM 1595 C CA . SER B 1 13 ? 12.492 14.375 -8.133 1 94.62 13 SER B CA 1
ATOM 1596 C C . SER B 1 13 ? 13.781 14.664 -7.375 1 94.62 13 SER B C 1
ATOM 1598 O O . SER B 1 13 ? 14.484 13.742 -6.961 1 94.62 13 SER B O 1
ATOM 1600 N N . PRO B 1 14 ? 14.086 15.938 -7.156 1 95.38 14 PRO B N 1
ATOM 1601 C CA . PRO B 1 14 ? 15.234 16.297 -6.32 1 95.38 14 PRO B CA 1
ATOM 1602 C C . PRO B 1 14 ? 15.148 15.695 -4.914 1 95.38 14 PRO B C 1
ATOM 1604 O O . PRO B 1 14 ? 16.172 15.461 -4.277 1 95.38 14 PRO B O 1
ATOM 1607 N N . LEU B 1 15 ? 14.008 15.43 -4.461 1 96.5 15 LEU B N 1
ATOM 1608 C CA . LEU B 1 15 ? 13.828 14.852 -3.135 1 96.5 15 LEU B CA 1
ATOM 1609 C C . LEU B 1 15 ? 14.398 13.438 -3.08 1 96.5 15 LEU B C 1
ATOM 1611 O O . LEU B 1 15 ? 14.914 13.016 -2.041 1 96.5 15 LEU B O 1
ATOM 1615 N N . ILE B 1 16 ? 14.242 12.711 -4.141 1 95.31 16 ILE B N 1
ATOM 1616 C CA . ILE B 1 16 ? 14.805 11.367 -4.211 1 95.31 16 ILE B CA 1
ATOM 1617 C C . ILE B 1 16 ? 16.328 11.445 -4.16 1 95.31 16 ILE B C 1
ATOM 1619 O O . ILE B 1 16 ? 16.969 10.672 -3.441 1 95.31 16 ILE B O 1
ATOM 1623 N N . GLU B 1 17 ? 16.875 12.383 -4.918 1 95.12 17 GLU B N 1
ATOM 1624 C CA . GLU B 1 17 ? 18.312 12.586 -4.883 1 95.12 17 GLU B CA 1
ATOM 1625 C C . GLU B 1 17 ? 18.781 12.969 -3.484 1 95.12 17 GLU B C 1
ATOM 1627 O O . GLU B 1 17 ? 19.812 12.484 -3.014 1 95.12 17 GLU B O 1
ATOM 1632 N N . TRP B 1 18 ? 18.047 13.859 -2.9 1 96.19 18 TRP B N 1
ATOM 1633 C CA . TRP B 1 18 ? 18.344 14.242 -1.525 1 96.19 18 TRP B CA 1
ATOM 1634 C C . TRP B 1 18 ? 18.359 13.016 -0.613 1 96.19 18 TRP B C 1
ATOM 1636 O O . TRP B 1 18 ? 19.312 12.82 0.145 1 96.19 18 TRP B O 1
ATOM 1646 N N . ALA B 1 19 ? 17.312 12.227 -0.636 1 96.31 19 ALA B N 1
ATOM 1647 C CA . ALA B 1 19 ? 17.219 11.047 0.217 1 96.31 19 ALA B CA 1
ATOM 1648 C C . ALA B 1 19 ? 18.422 10.117 0.005 1 96.31 19 ALA B C 1
ATOM 1650 O O . ALA B 1 19 ? 18.969 9.594 0.967 1 96.31 19 ALA B O 1
ATOM 1651 N N . LYS B 1 20 ? 18.812 9.953 -1.228 1 93.94 20 LYS B N 1
ATOM 1652 C CA . LYS B 1 20 ? 19.922 9.07 -1.585 1 93.94 20 LYS B CA 1
ATOM 1653 C C . LYS B 1 20 ? 21.234 9.602 -1.031 1 93.94 20 LYS B C 1
ATOM 1655 O O . LYS B 1 20 ? 22.203 8.852 -0.907 1 93.94 20 LYS B O 1
ATOM 1660 N N . SER B 1 21 ? 21.281 10.891 -0.764 1 96.62 21 SER B N 1
ATOM 1661 C CA . SER B 1 21 ? 22.5 11.523 -0.28 1 96.62 21 SER B CA 1
ATOM 1662 C C . SER B 1 21 ? 22.609 11.438 1.239 1 96.62 21 SER B C 1
ATOM 1664 O O . SER B 1 21 ? 23.656 11.75 1.816 1 96.62 21 SER B O 1
ATOM 1666 N N . GLN B 1 22 ? 21.531 11.031 1.897 1 96.94 22 GLN B N 1
ATOM 1667 C CA . GLN B 1 22 ? 21.531 10.945 3.355 1 96.94 22 GLN B CA 1
ATOM 1668 C C . GLN B 1 22 ? 22.359 9.75 3.836 1 96.94 22 GLN B C 1
ATOM 1670 O O . GLN B 1 22 ? 22.578 8.805 3.082 1 96.94 22 GLN B O 1
ATOM 1675 N N . TYR B 1 23 ? 22.828 9.852 5.055 1 96.69 23 TYR B N 1
ATOM 1676 C CA . TYR B 1 23 ? 23.578 8.75 5.652 1 96.69 23 TYR B CA 1
ATOM 1677 C C . TYR B 1 23 ? 22.75 7.461 5.629 1 96.69 23 TYR B C 1
ATOM 1679 O O . TYR B 1 23 ? 23.234 6.426 5.164 1 96.69 23 TYR B O 1
ATOM 1687 N N . ASN B 1 24 ? 21.562 7.535 6.137 1 96.06 24 ASN B N 1
ATOM 1688 C CA . ASN B 1 24 ? 20.625 6.426 6.031 1 96.06 24 ASN B CA 1
ATOM 1689 C C . ASN B 1 24 ? 19.578 6.668 4.938 1 96.06 24 ASN B C 1
ATOM 1691 O O . ASN B 1 24 ? 18.5 7.184 5.207 1 96.06 24 ASN B O 1
ATOM 1695 N N . GLN B 1 25 ? 19.875 6.262 3.785 1 94.88 25 GLN B N 1
ATOM 1696 C CA . GLN B 1 25 ? 19.062 6.539 2.604 1 94.88 25 GLN B CA 1
ATOM 1697 C C . GLN B 1 25 ? 17.703 5.859 2.701 1 94.88 25 GLN B C 1
ATOM 1699 O O . GLN B 1 25 ? 16.688 6.43 2.303 1 94.88 25 GLN B O 1
ATOM 1704 N N . HIS B 1 26 ? 17.719 4.645 3.287 1 94.31 26 HIS B N 1
ATOM 1705 C CA . HIS B 1 26 ? 16.5 3.852 3.379 1 94.31 26 HIS B CA 1
ATOM 1706 C C . HIS B 1 26 ? 15.461 4.539 4.262 1 94.31 26 HIS B C 1
ATOM 1708 O O . HIS B 1 26 ? 14.305 4.668 3.873 1 94.31 26 HIS B O 1
ATOM 1714 N N . VAL B 1 27 ? 15.945 5.016 5.375 1 96.56 27 VAL B N 1
ATOM 1715 C CA . VAL B 1 27 ? 15.047 5.703 6.301 1 96.56 27 VAL B CA 1
ATOM 1716 C C . VAL B 1 27 ? 14.594 7.027 5.695 1 96.56 27 VAL B C 1
ATOM 1718 O O . VAL B 1 27 ? 13.414 7.383 5.785 1 96.56 27 VAL B O 1
ATOM 1721 N N . ALA B 1 28 ? 15.523 7.762 5.027 1 97.5 28 ALA B N 1
ATOM 1722 C CA . ALA B 1 28 ? 15.18 9.031 4.387 1 97.5 28 ALA B CA 1
ATOM 1723 C C . ALA B 1 28 ? 14.117 8.828 3.309 1 97.5 28 ALA B C 1
ATOM 1725 O O . ALA B 1 28 ? 13.18 9.617 3.201 1 97.5 28 ALA B O 1
ATOM 1726 N N . MET B 1 29 ? 14.195 7.793 2.566 1 95.75 29 MET B N 1
ATOM 1727 C CA . MET B 1 29 ? 13.25 7.492 1.491 1 95.75 29 MET B CA 1
ATOM 1728 C C . MET B 1 29 ? 11.844 7.277 2.041 1 95.75 29 MET B C 1
ATOM 1730 O O . MET B 1 29 ? 10.859 7.621 1.389 1 95.75 29 MET B O 1
ATOM 1734 N N . GLY B 1 30 ? 11.797 6.758 3.213 1 97.25 30 GLY B N 1
ATOM 1735 C CA . GLY B 1 30 ? 10.516 6.48 3.83 1 97.25 30 GLY B CA 1
ATOM 1736 C C . GLY B 1 30 ? 9.711 7.734 4.129 1 97.25 30 GLY B C 1
ATOM 1737 O O . GLY B 1 30 ? 8.492 7.668 4.324 1 97.25 30 GLY B O 1
ATOM 1738 N N . HIS B 1 31 ? 10.336 8.844 4.184 1 97.44 31 HIS B N 1
ATOM 1739 C CA . HIS B 1 31 ? 9.664 10.086 4.559 1 97.44 31 HIS B CA 1
ATOM 1740 C C . HIS B 1 31 ? 9.375 10.945 3.336 1 97.44 31 HIS B C 1
ATOM 1742 O O . HIS B 1 31 ? 9.086 12.141 3.465 1 97.44 31 HIS B O 1
ATOM 1748 N N . ILE B 1 32 ? 9.477 10.391 2.139 1 97.31 32 ILE B N 1
ATOM 1749 C CA . ILE B 1 32 ? 9.172 11.086 0.89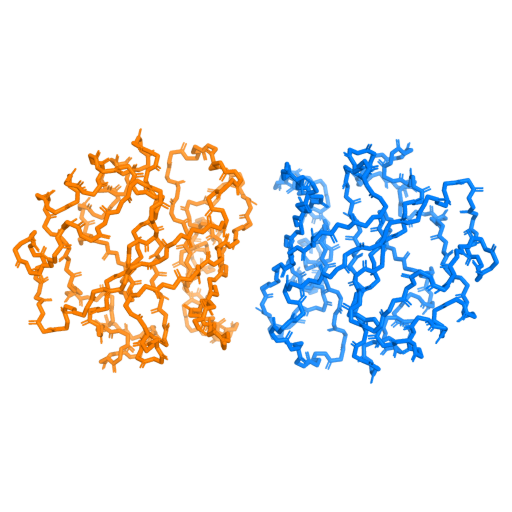6 1 97.31 32 ILE B CA 1
ATOM 1750 C C . ILE B 1 32 ? 7.738 10.766 0.466 1 97.31 32 ILE B C 1
ATOM 1752 O O . ILE B 1 32 ? 7.34 9.602 0.43 1 97.31 32 ILE B O 1
ATOM 1756 N N . GLY B 1 33 ? 6.965 11.859 0.118 1 97.94 33 GLY B N 1
ATOM 1757 C CA . GLY B 1 33 ? 5.57 11.688 -0.266 1 97.94 33 GLY B CA 1
ATOM 1758 C C . GLY B 1 33 ? 4.672 11.32 0.898 1 97.94 33 GLY B C 1
ATOM 1759 O O . GLY B 1 33 ? 5.012 11.57 2.057 1 97.94 33 GLY B O 1
ATOM 1760 N N . THR B 1 34 ? 3.504 10.867 0.596 1 98.69 34 THR B N 1
ATOM 1761 C CA . THR B 1 34 ? 2.605 10.383 1.637 1 98.69 34 THR B CA 1
ATOM 1762 C C . THR B 1 34 ? 3.211 9.188 2.361 1 98.69 34 THR B C 1
ATOM 1764 O O . THR B 1 34 ? 3.703 8.25 1.724 1 98.69 34 THR B O 1
ATOM 1767 N N . HIS B 1 35 ? 3.234 9.234 3.674 1 98.69 35 HIS B N 1
ATOM 1768 C CA . HIS B 1 35 ? 3.758 8.125 4.465 1 98.69 35 HIS B CA 1
ATOM 1769 C C . HIS B 1 35 ? 3.145 8.109 5.863 1 98.69 35 HIS B C 1
ATOM 1771 O O . HIS B 1 35 ? 2.602 9.117 6.32 1 98.69 35 HIS B O 1
ATOM 1777 N N . LEU B 1 36 ? 3.223 6.977 6.453 1 98.75 36 LEU B N 1
ATOM 1778 C CA . LEU B 1 36 ? 2.76 6.723 7.812 1 98.75 36 LEU B CA 1
ATOM 1779 C C . LEU B 1 36 ? 3.93 6.691 8.789 1 98.75 36 LEU B C 1
ATOM 1781 O O . LEU B 1 36 ? 4.84 5.871 8.648 1 98.75 36 LEU B O 1
ATOM 1785 N N . ASP B 1 37 ? 3.906 7.531 9.75 1 98.56 37 ASP B N 1
ATOM 1786 C CA . ASP B 1 37 ? 5.039 7.645 10.664 1 98.56 37 ASP B CA 1
ATOM 1787 C C . ASP B 1 37 ? 4.922 6.645 11.812 1 98.56 37 ASP B C 1
ATOM 1789 O O . ASP B 1 37 ? 3.863 6.516 12.43 1 98.56 37 ASP B O 1
ATOM 1793 N N . THR B 1 38 ? 5.973 5.922 12.102 1 97.69 38 THR B N 1
ATOM 1794 C CA . THR B 1 38 ? 6.094 4.984 13.211 1 97.69 38 THR B CA 1
ATOM 1795 C C . THR B 1 38 ? 7.508 5.004 13.781 1 97.69 38 THR B C 1
ATOM 1797 O O . THR B 1 38 ? 8.328 4.137 13.461 1 97.69 38 THR B O 1
ATOM 1800 N N . TYR B 1 39 ? 7.793 5.879 14.648 1 96.94 39 TYR B N 1
ATOM 1801 C CA . TYR B 1 39 ? 9.141 6.082 15.172 1 96.94 39 TYR B CA 1
ATOM 1802 C C . TYR B 1 39 ? 9.469 5.051 16.234 1 96.94 39 TYR B C 1
ATOM 1804 O O . TYR B 1 39 ? 10.633 4.703 16.438 1 96.94 39 TYR B O 1
ATOM 1812 N N . GLU B 1 40 ? 8.453 4.57 16.875 1 95.75 40 GLU B N 1
ATOM 1813 C CA . GLU B 1 40 ? 8.641 3.564 17.906 1 95.75 40 GLU B CA 1
ATOM 1814 C C . GLU B 1 40 ? 8.547 2.154 17.328 1 95.75 40 GLU B C 1
ATOM 1816 O O . GLU B 1 40 ? 8.766 1.171 18.047 1 95.75 40 GLU B O 1
ATOM 1821 N N . LYS B 1 41 ? 8.172 2.012 16.078 1 94.69 41 LYS B N 1
ATOM 1822 C CA . LYS B 1 41 ? 8.023 0.751 15.359 1 94.69 41 LYS B CA 1
ATOM 1823 C C . LYS B 1 41 ? 7.039 -0.173 16.062 1 94.69 41 LYS B C 1
ATOM 1825 O O . LYS B 1 41 ? 7.289 -1.372 16.203 1 94.69 41 LYS B O 1
ATOM 1830 N N . SER B 1 42 ? 6.062 0.495 16.531 1 93.81 42 SER B N 1
ATOM 1831 C CA . SER B 1 42 ? 4.984 -0.302 17.109 1 93.81 42 SER B CA 1
ATOM 1832 C C . SER B 1 42 ? 4.219 -1.059 16.031 1 93.81 42 SER B C 1
ATOM 1834 O O . SER B 1 42 ? 4.277 -0.698 14.859 1 93.81 42 SER B O 1
ATOM 1836 N N . ASN B 1 43 ? 3.641 -2.146 16.406 1 94 43 ASN B N 1
ATOM 1837 C CA . ASN B 1 43 ? 2.793 -2.895 15.477 1 94 43 ASN B CA 1
ATOM 1838 C C . ASN B 1 43 ? 1.458 -2.193 15.25 1 94 43 ASN B C 1
ATOM 1840 O O . ASN B 1 43 ? 0.701 -1.966 16.188 1 94 43 ASN B O 1
ATOM 1844 N N . ILE B 1 44 ? 1.184 -1.839 14.055 1 97.19 44 ILE B N 1
ATOM 1845 C CA . ILE B 1 44 ? -0.079 -1.19 13.719 1 97.19 44 ILE B CA 1
ATOM 1846 C C . ILE B 1 44 ? -1.154 -2.248 13.484 1 97.19 44 ILE B C 1
ATOM 1848 O O . ILE B 1 44 ? -0.983 -3.139 12.641 1 97.19 44 ILE B O 1
ATOM 1852 N N . PRO B 1 45 ? -2.232 -2.184 14.227 1 96.88 45 PRO B N 1
ATOM 1853 C CA . PRO B 1 45 ? -3.289 -3.168 13.992 1 96.88 45 PRO B CA 1
ATOM 1854 C C . PRO B 1 45 ? -3.795 -3.156 12.547 1 96.88 45 PRO B C 1
ATOM 1856 O O . PRO B 1 45 ? -3.959 -2.086 11.961 1 96.88 45 PRO B O 1
ATOM 1859 N N . LEU B 1 46 ? -4.062 -4.324 12.031 1 96.69 46 LEU B N 1
ATOM 1860 C CA . LEU B 1 46 ? -4.477 -4.473 10.633 1 96.69 46 LEU B CA 1
ATOM 1861 C C . LEU B 1 46 ? -5.828 -3.809 10.398 1 96.69 46 LEU B C 1
ATOM 1863 O O . LEU B 1 46 ? -6.094 -3.303 9.305 1 96.69 46 LEU B O 1
ATOM 1867 N N . GLU B 1 47 ? -6.633 -3.717 11.406 1 97.19 47 GLU B N 1
ATOM 1868 C CA . GLU B 1 47 ? -7.98 -3.174 11.289 1 97.19 47 GLU B CA 1
ATOM 1869 C C . GLU B 1 47 ? -7.949 -1.682 10.969 1 97.19 47 GLU B C 1
ATOM 1871 O O . GLU B 1 47 ? -8.953 -1.113 10.539 1 97.19 47 GLU B O 1
ATOM 1876 N N . TYR B 1 48 ? -6.77 -1.065 11.211 1 98.38 48 TYR B N 1
ATOM 1877 C CA . TYR B 1 48 ? -6.637 0.361 10.938 1 98.38 48 TYR B CA 1
ATOM 1878 C C . TYR B 1 48 ? -6.754 0.642 9.438 1 98.38 48 TYR B C 1
ATOM 1880 O O . TYR B 1 48 ? -6.973 1.784 9.031 1 98.38 48 TYR B O 1
ATOM 1888 N N . PHE B 1 49 ? -6.582 -0.413 8.562 1 97.94 49 PHE B N 1
ATOM 1889 C CA . PHE B 1 49 ? -6.535 -0.197 7.121 1 97.94 49 PHE B CA 1
ATOM 1890 C C . PHE B 1 49 ? -7.84 0.409 6.621 1 97.94 49 PHE B C 1
ATOM 1892 O O . PHE B 1 49 ? -7.867 1.068 5.578 1 97.94 49 PHE B O 1
ATOM 1899 N N . LYS B 1 50 ? -8.859 0.126 7.371 1 98 50 LYS B N 1
ATOM 1900 C CA . LYS B 1 50 ? -10.195 0.632 7.039 1 98 50 LYS B CA 1
ATOM 1901 C C . LYS B 1 50 ? -10.766 1.465 8.18 1 98 50 LYS B C 1
ATOM 1903 O O . LYS B 1 50 ? -10.953 0.96 9.289 1 98 50 LYS B O 1
ATOM 1908 N N . SER B 1 51 ? -11.031 2.748 7.906 1 98.44 51 SER B N 1
ATOM 1909 C CA . SER B 1 51 ? -11.547 3.645 8.938 1 98.44 51 SER B CA 1
ATOM 1910 C C . SER B 1 51 ? -12.586 4.602 8.359 1 98.44 51 SER B C 1
ATOM 1912 O O . SER B 1 51 ? -12.594 4.871 7.16 1 98.44 51 SER B O 1
ATOM 1914 N N . LYS B 1 52 ? -13.492 5.016 9.281 1 98.69 52 LYS B N 1
ATOM 1915 C CA . LYS B 1 52 ? -14.273 6.199 8.93 1 98.69 52 LYS B CA 1
ATOM 1916 C C . LYS B 1 52 ? -13.398 7.445 8.906 1 98.69 52 LYS B C 1
ATOM 1918 O O . LYS B 1 52 ? -12.617 7.684 9.836 1 98.69 52 LYS B O 1
ATOM 1923 N N . GLY B 1 53 ? -13.5 8.188 7.809 1 98.62 53 GLY B N 1
ATOM 1924 C CA . GLY B 1 53 ? -12.766 9.438 7.688 1 98.62 53 GLY B CA 1
ATOM 1925 C C . GLY B 1 53 ? -13.602 10.656 8.023 1 98.62 53 GLY B C 1
ATOM 1926 O O . GLY B 1 53 ? -14.797 10.695 7.719 1 98.62 53 GLY B O 1
ATOM 1927 N N . VAL B 1 54 ? -13.023 11.586 8.656 1 98.69 54 VAL B N 1
ATOM 1928 C CA . VAL B 1 54 ? -13.602 12.906 8.891 1 98.69 54 VAL B CA 1
ATOM 1929 C C . VAL B 1 54 ? -12.633 13.984 8.406 1 98.69 54 VAL B C 1
ATOM 1931 O O . VAL B 1 54 ? -11.453 13.977 8.758 1 98.69 54 VAL B O 1
ATOM 1934 N N . LEU B 1 55 ? -13.125 14.844 7.562 1 98.62 55 LEU B N 1
ATOM 1935 C CA . LEU B 1 55 ? -12.281 15.891 6.996 1 98.62 55 LEU B CA 1
ATOM 1936 C C . LEU B 1 55 ? -12.656 17.25 7.559 1 98.62 55 LEU B C 1
ATOM 1938 O O . LEU B 1 55 ? -13.836 17.625 7.574 1 98.62 55 LEU B O 1
ATOM 1942 N N . PHE B 1 56 ? -11.719 17.969 8.078 1 98.5 56 PHE B N 1
ATOM 1943 C CA . PHE B 1 56 ? -11.906 19.344 8.523 1 98.5 56 PHE B CA 1
ATOM 1944 C C . PHE B 1 56 ? -11.133 20.312 7.641 1 98.5 56 PHE B C 1
ATOM 1946 O O . PHE B 1 56 ? -9.93 20.156 7.441 1 98.5 56 PHE B O 1
ATOM 1953 N N . ASP B 1 57 ? -11.867 21.266 7.117 1 98 57 ASP B N 1
ATOM 1954 C CA . ASP B 1 57 ? -11.227 22.344 6.375 1 98 57 ASP B CA 1
ATOM 1955 C C . ASP B 1 57 ? -10.672 23.406 7.32 1 98 57 ASP B C 1
ATOM 1957 O O . ASP B 1 57 ? -11.43 24.156 7.941 1 98 57 ASP B O 1
ATOM 1961 N N . VAL B 1 58 ? -9.367 23.469 7.461 1 98.38 58 VAL B N 1
ATOM 1962 C CA . VAL B 1 58 ? -8.742 24.406 8.383 1 98.38 58 VAL B CA 1
ATOM 1963 C C . VAL B 1 58 ? -7.75 25.281 7.629 1 98.38 58 VAL B C 1
ATOM 1965 O O . VAL B 1 58 ? -6.707 25.656 8.164 1 98.38 58 VAL B O 1
ATOM 1968 N N . ARG B 1 59 ? -8.133 25.5 6.391 1 96.5 59 ARG B N 1
ATOM 1969 C CA . ARG B 1 59 ? -7.297 26.359 5.559 1 96.5 59 ARG B CA 1
ATOM 1970 C C . ARG B 1 59 ? -7.172 27.766 6.164 1 96.5 59 ARG B C 1
ATOM 1972 O O . ARG B 1 59 ? -8.078 28.219 6.855 1 96.5 59 ARG B O 1
ATOM 1979 N N . GLU B 1 60 ? -6.039 28.406 6.141 1 92.19 60 GLU B N 1
ATOM 1980 C CA . GLU B 1 60 ? -5.742 29.781 6.562 1 92.19 60 GLU B CA 1
ATOM 1981 C C . GLU B 1 60 ? -5.41 29.828 8.047 1 92.19 60 GLU B C 1
ATOM 1983 O O . GLU B 1 60 ? -5.383 30.906 8.648 1 92.19 60 GLU B O 1
ATOM 1988 N N . LYS B 1 61 ? -5.328 28.594 8.719 1 96.44 61 LYS B N 1
ATOM 1989 C CA . LYS B 1 61 ? -4.875 28.547 10.102 1 96.44 61 LYS B CA 1
ATOM 1990 C C . LYS B 1 61 ? -3.396 28.172 10.18 1 96.44 61 LYS B C 1
ATOM 1992 O O . LYS B 1 61 ? -2.965 27.203 9.57 1 96.44 61 LYS B O 1
ATOM 1997 N N . SER B 1 62 ? -2.678 28.984 10.875 1 96.94 62 SER B N 1
ATOM 1998 C CA . SER B 1 62 ? -1.286 28.609 11.117 1 96.94 62 SER B CA 1
ATOM 1999 C C . SER B 1 62 ? -1.179 27.562 12.219 1 96.94 62 SER B C 1
ATOM 2001 O O . SER B 1 62 ? -0.309 26.688 12.164 1 96.94 62 SER B O 1
ATOM 2003 N N . GLU B 1 63 ? -2.043 27.688 13.203 1 98.19 63 GLU B N 1
ATOM 2004 C CA . GLU B 1 63 ? -2.199 26.656 14.242 1 98.19 63 GLU B CA 1
ATOM 2005 C C . GLU B 1 63 ? -3.668 26.297 14.438 1 98.19 63 GLU B C 1
ATOM 2007 O O . GLU B 1 63 ? -4.496 27.172 14.727 1 98.19 63 GLU B O 1
ATOM 2012 N N . VAL B 1 64 ? -3.973 25.094 14.219 1 98.69 64 VAL B N 1
ATOM 2013 C CA . VAL B 1 64 ? -5.34 24.594 14.352 1 98.69 64 VAL B CA 1
ATOM 2014 C C . VAL B 1 64 ? -5.629 24.266 15.812 1 98.69 64 VAL B C 1
ATOM 2016 O O . VAL B 1 64 ? -4.93 23.453 16.422 1 98.69 64 VAL B O 1
ATOM 2019 N N . SER B 1 65 ? -6.605 24.859 16.359 1 98.12 65 SER B N 1
ATOM 2020 C CA . SER B 1 65 ? -7.008 24.594 17.734 1 98.12 65 SER B CA 1
ATOM 2021 C C . SER B 1 65 ? -8.242 23.703 17.797 1 98.12 65 SER B C 1
ATOM 2023 O O . SER B 1 65 ? -8.867 23.438 16.766 1 98.12 65 SER B O 1
ATOM 2025 N N . ILE B 1 66 ? -8.477 23.234 18.984 1 97.62 66 ILE B N 1
ATOM 2026 C CA . ILE B 1 66 ? -9.625 22.359 19.188 1 97.62 66 ILE B CA 1
ATOM 2027 C C . ILE B 1 66 ? -10.914 23.094 18.844 1 97.62 66 ILE B C 1
ATOM 2029 O O . ILE B 1 66 ? -11.875 22.484 18.359 1 97.62 66 ILE B O 1
ATOM 2033 N N . ASP B 1 67 ? -10.938 24.453 18.922 1 97.38 67 ASP B N 1
ATOM 2034 C CA . ASP B 1 67 ? -12.125 25.266 18.672 1 97.38 67 ASP B CA 1
ATOM 2035 C C . ASP B 1 67 ? -12.352 25.453 17.172 1 97.38 67 ASP B C 1
ATOM 2037 O O . ASP B 1 67 ? -13.422 25.891 16.75 1 97.38 67 ASP B O 1
ATOM 2041 N N . ASP B 1 68 ? -11.352 25.125 16.391 1 98.06 68 ASP B N 1
ATOM 2042 C CA . ASP B 1 68 ? -11.453 25.328 14.953 1 98.06 68 ASP B CA 1
ATOM 2043 C C . ASP B 1 68 ? -12.211 24.172 14.297 1 98.06 68 ASP B C 1
ATOM 2045 O O . ASP B 1 68 ? -12.531 24.234 13.102 1 98.06 68 ASP B O 1
ATOM 2049 N N . ILE B 1 69 ? -12.5 23.094 15.039 1 97.56 69 ILE B N 1
ATOM 2050 C CA . ILE B 1 69 ? -13.188 21.938 14.469 1 97.56 69 ILE B CA 1
ATOM 2051 C C . ILE B 1 69 ? -14.312 21.484 15.406 1 97.56 69 ILE B C 1
ATOM 2053 O O . ILE B 1 69 ? -14.383 21.938 16.547 1 97.56 69 ILE B O 1
ATOM 2057 N N . GLU B 1 70 ? -15.172 20.734 14.867 1 97.5 70 GLU B N 1
ATOM 2058 C CA . GLU B 1 70 ? -16.219 20.109 15.672 1 97.5 70 GLU B CA 1
ATOM 2059 C C . GLU B 1 70 ? -15.766 18.75 16.203 1 97.5 70 GLU B C 1
ATOM 2061 O O . GLU B 1 70 ? -16.031 17.719 15.586 1 97.5 70 GLU B O 1
ATOM 2066 N N . ILE B 1 71 ? -15.25 18.766 17.375 1 97.25 71 ILE B N 1
ATOM 2067 C CA . ILE B 1 71 ? -14.633 17.594 17.969 1 97.25 71 ILE B CA 1
ATOM 2068 C C . ILE B 1 71 ? -15.688 16.5 18.172 1 97.25 71 ILE B C 1
ATOM 2070 O O . ILE B 1 71 ? -15.367 15.312 18.188 1 97.25 71 ILE B O 1
ATOM 2074 N N . SER B 1 72 ? -16.922 16.875 18.328 1 96.94 72 SER B N 1
ATOM 2075 C CA . SER B 1 72 ? -18.016 15.938 18.594 1 96.94 72 SER B CA 1
ATOM 2076 C C . SER B 1 72 ? -18.25 15.016 17.391 1 96.94 72 SER B C 1
ATOM 2078 O O . SER B 1 72 ? -18.875 13.961 17.531 1 96.94 72 SER B O 1
ATOM 2080 N N . LYS B 1 73 ? -17.688 15.383 16.25 1 97.56 73 LYS B N 1
ATOM 2081 C CA . LYS B 1 73 ? -17.875 14.594 15.031 1 97.56 73 LYS B CA 1
ATOM 2082 C C . LYS B 1 73 ? -16.859 13.453 14.961 1 97.56 73 LYS B C 1
ATOM 2084 O O . LYS B 1 73 ? -16.984 12.555 14.125 1 97.56 73 LYS B O 1
ATOM 2089 N N . ILE B 1 74 ? -15.906 13.5 15.812 1 98.5 74 ILE B N 1
ATOM 2090 C CA . ILE B 1 74 ? -14.82 12.531 15.789 1 98.5 74 ILE B CA 1
ATOM 2091 C C . ILE B 1 74 ? -15.133 11.383 16.75 1 98.5 74 ILE B C 1
ATOM 2093 O O . ILE B 1 74 ? -15.477 11.617 17.906 1 98.5 74 ILE B O 1
ATOM 2097 N N . ASP B 1 75 ? -15.031 10.234 16.281 1 98.62 75 ASP B N 1
ATOM 2098 C CA . ASP B 1 75 ? -15.242 9.031 17.094 1 98.62 75 ASP B CA 1
ATOM 2099 C C . ASP B 1 75 ? -13.961 8.211 17.188 1 98.62 75 ASP B C 1
ATOM 2101 O O . ASP B 1 75 ? -13.016 8.438 16.438 1 98.62 75 ASP B O 1
ATOM 2105 N N . LYS B 1 76 ? -14.008 7.262 18.156 1 98.75 76 LYS B N 1
ATOM 2106 C CA . LYS B 1 76 ? -12.922 6.297 18.281 1 98.75 76 LYS B CA 1
ATOM 2107 C C . LYS B 1 76 ? -12.695 5.555 16.953 1 98.75 76 LYS B C 1
ATOM 2109 O O . LYS B 1 76 ? -13.648 5.121 16.312 1 98.75 76 LYS B O 1
ATOM 2114 N N . GLY B 1 77 ? -11.414 5.508 16.547 1 98.81 77 GLY B N 1
ATOM 2115 C CA . GLY B 1 77 ? -11.062 4.711 15.391 1 98.81 77 GLY B CA 1
ATOM 2116 C C . GLY B 1 77 ? -11.117 5.492 14.086 1 98.81 77 GLY B C 1
ATOM 2117 O O . GLY B 1 77 ? -10.828 4.949 13.023 1 98.81 77 GLY B O 1
ATOM 2118 N N . ASP B 1 78 ? -11.469 6.793 14.117 1 98.88 78 ASP B N 1
ATOM 2119 C CA . ASP B 1 78 ? -11.57 7.594 12.898 1 98.88 78 ASP B CA 1
ATOM 2120 C C . ASP B 1 78 ? -10.188 7.898 12.32 1 98.88 78 ASP B C 1
ATOM 2122 O O . ASP B 1 78 ? -9.188 7.836 13.031 1 98.88 78 ASP B O 1
ATOM 2126 N N . PHE B 1 79 ? -10.117 8.07 11.062 1 98.94 79 PHE B N 1
ATOM 2127 C CA . PHE B 1 79 ? -9.055 8.789 10.383 1 98.94 79 PHE B CA 1
ATOM 2128 C C . PHE B 1 79 ? -9.398 10.258 10.234 1 98.94 79 PHE B C 1
ATOM 2130 O O . PHE B 1 79 ? -10.234 10.625 9.406 1 98.94 79 PHE B O 1
ATOM 2137 N N . VAL B 1 80 ? -8.805 11.102 11.055 1 98.94 80 VAL B N 1
ATOM 2138 C CA . VAL B 1 80 ? -9.125 12.523 11.055 1 98.94 80 VAL B CA 1
ATOM 2139 C C . VAL B 1 80 ? -8.156 13.266 10.141 1 98.94 80 VAL B C 1
ATOM 2141 O O . VAL B 1 80 ? -6.945 13.281 10.383 1 98.94 80 VAL B O 1
ATOM 2144 N N . ILE B 1 81 ? -8.711 13.906 9.156 1 98.88 81 ILE B N 1
ATOM 2145 C CA . ILE B 1 81 ? -7.887 14.562 8.141 1 98.88 81 ILE B CA 1
ATOM 2146 C C . ILE B 1 81 ? -8.07 16.078 8.234 1 98.88 81 ILE B C 1
ATOM 2148 O O . ILE B 1 81 ? -9.203 16.562 8.312 1 98.88 81 ILE B O 1
ATOM 2152 N N . PHE B 1 82 ? -6.984 16.781 8.273 1 98.88 82 PHE B N 1
ATOM 2153 C CA . PHE B 1 82 ? -6.996 18.234 8.281 1 98.88 82 PHE B CA 1
ATOM 2154 C C . PHE B 1 82 ? -6.492 18.781 6.953 1 98.88 82 PHE B C 1
ATOM 2156 O O . PHE B 1 82 ? -5.32 18.609 6.605 1 98.88 82 PHE B O 1
ATOM 2163 N N . ARG B 1 83 ? -7.383 19.422 6.277 1 98.75 83 ARG B N 1
ATOM 2164 C CA . ARG B 1 83 ? -7 20.141 5.062 1 98.75 83 ARG B CA 1
ATOM 2165 C C . ARG B 1 83 ? -6.48 21.531 5.383 1 98.75 83 ARG B C 1
ATOM 2167 O O . ARG B 1 83 ? -7.266 22.469 5.586 1 98.75 83 ARG B O 1
ATOM 2174 N N . THR B 1 84 ? -5.203 21.641 5.371 1 98.5 84 THR B N 1
ATOM 2175 C CA . THR B 1 84 ? -4.559 22.906 5.711 1 98.5 84 THR B CA 1
ATOM 2176 C C . THR B 1 84 ? -4.371 23.781 4.465 1 98.5 84 THR B C 1
ATOM 2178 O O . THR B 1 84 ? -4.176 24.984 4.566 1 98.5 84 THR B O 1
ATOM 2181 N N . GLY B 1 85 ? -4.352 23.125 3.322 1 97.94 85 GLY B N 1
ATOM 2182 C CA . GLY B 1 85 ? -4.133 23.812 2.064 1 97.94 85 GLY B CA 1
ATOM 2183 C C . GLY B 1 85 ? -2.668 23.969 1.708 1 97.94 85 GLY B C 1
ATOM 2184 O O . GLY B 1 85 ? -2.33 24.547 0.675 1 97.94 85 GLY B O 1
ATOM 2185 N N . GLN B 1 86 ? -1.788 23.484 2.508 1 98.25 86 GLN B N 1
ATOM 2186 C CA . GLN B 1 86 ? -0.357 23.656 2.291 1 98.25 86 GLN B CA 1
ATOM 2187 C C . GLN B 1 86 ? 0.06 23.141 0.917 1 98.25 86 GLN B C 1
ATOM 2189 O O . GLN B 1 86 ? 0.756 23.828 0.171 1 98.25 86 GLN B O 1
ATOM 2194 N N . ILE B 1 87 ? -0.439 21.969 0.605 1 97.94 87 ILE B N 1
ATOM 2195 C CA . ILE B 1 87 ? -0.022 21.312 -0.634 1 97.94 87 ILE B CA 1
ATOM 2196 C C . ILE B 1 87 ? -0.699 21.984 -1.823 1 97.94 87 ILE B C 1
ATOM 2198 O O . ILE B 1 87 ? -0.288 21.797 -2.971 1 97.94 87 ILE B O 1
ATOM 2202 N N . GLU B 1 88 ? -1.78 22.75 -1.592 1 97.38 88 GLU B N 1
ATOM 2203 C CA . GLU B 1 88 ? -2.447 23.531 -2.629 1 97.38 88 GLU B CA 1
ATOM 2204 C C . GLU B 1 88 ? -1.729 24.844 -2.867 1 97.38 88 GLU B C 1
ATOM 2206 O O . GLU B 1 88 ? -1.751 25.375 -3.979 1 97.38 88 GLU B O 1
ATOM 2211 N N . LYS B 1 89 ? -1.08 25.328 -1.886 1 96.94 89 LYS B N 1
ATOM 2212 C CA . LYS B 1 89 ? -0.395 26.609 -1.95 1 96.94 89 LYS B CA 1
ATOM 2213 C C . LYS B 1 89 ? 1.017 26.453 -2.508 1 96.94 89 LYS B C 1
ATOM 2215 O O . LYS B 1 89 ? 1.491 27.312 -3.258 1 96.94 89 LYS B O 1
ATOM 2220 N N . TYR B 1 90 ? 1.682 25.422 -2.09 1 97.19 90 TYR B N 1
ATOM 2221 C CA . TYR B 1 90 ? 3.059 25.172 -2.506 1 97.19 90 TYR B CA 1
ATOM 2222 C C . TYR B 1 90 ? 3.203 23.781 -3.111 1 97.19 90 TYR B C 1
ATOM 2224 O O . TYR B 1 90 ? 2.668 22.797 -2.578 1 97.19 90 TYR B O 1
ATOM 2232 N N . ALA B 1 91 ? 3.912 23.703 -4.195 1 95.5 91 ALA B N 1
ATOM 2233 C CA . ALA B 1 91 ? 4.176 22.406 -4.801 1 95.5 91 ALA B CA 1
ATOM 2234 C C . ALA B 1 91 ? 4.996 21.516 -3.867 1 95.5 91 ALA B C 1
ATOM 2236 O O . ALA B 1 91 ? 5.938 22 -3.223 1 95.5 91 ALA B O 1
ATOM 2237 N N . TYR B 1 92 ? 4.602 20.25 -3.76 1 96.44 92 TYR B N 1
ATOM 2238 C CA . TYR B 1 92 ? 5.418 19.328 -2.979 1 96.44 92 TYR B CA 1
ATOM 2239 C C . TYR B 1 92 ? 6.844 19.281 -3.506 1 96.44 92 TYR B C 1
ATOM 2241 O O . TYR B 1 92 ? 7.066 19.125 -4.711 1 96.44 92 TYR B O 1
ATOM 2249 N N . GLY B 1 93 ? 7.77 19.438 -2.617 1 93.44 93 GLY B N 1
ATOM 2250 C CA . GLY B 1 93 ? 9.172 19.5 -3.008 1 93.44 93 GLY B CA 1
ATOM 2251 C C . GLY B 1 93 ? 9.766 20.891 -2.92 1 93.44 93 GLY B C 1
ATOM 2252 O O . GLY B 1 93 ? 10.984 21.047 -2.857 1 93.44 93 GLY B O 1
ATOM 2253 N N . ASP B 1 94 ? 8.906 21.891 -3.059 1 94.44 94 ASP B N 1
ATOM 2254 C CA . ASP B 1 94 ? 9.375 23.25 -2.869 1 94.44 94 ASP B CA 1
ATOM 2255 C C . ASP B 1 94 ? 9.844 23.484 -1.433 1 94.44 94 ASP B C 1
ATOM 2257 O O . ASP B 1 94 ? 9.297 22.891 -0.497 1 94.44 94 ASP B O 1
ATOM 2261 N N . LYS B 1 95 ? 10.805 24.422 -1.289 1 93.75 95 LYS B N 1
ATOM 2262 C CA . LYS B 1 95 ? 11.297 24.75 0.044 1 93.75 95 LYS B CA 1
ATOM 2263 C C . LYS B 1 95 ? 10.18 25.297 0.928 1 93.75 95 LYS B C 1
ATOM 2265 O O . LYS B 1 95 ? 10.102 24.969 2.109 1 93.75 95 LYS B O 1
ATOM 2270 N N . GLU B 1 96 ? 9.328 26.094 0.349 1 95.62 96 GLU B N 1
ATOM 2271 C CA . GLU B 1 96 ? 8.25 26.734 1.091 1 95.62 96 GLU B CA 1
ATOM 2272 C C . GLU B 1 96 ? 7.266 25.703 1.636 1 95.62 96 GLU B C 1
ATOM 2274 O O . GLU B 1 96 ? 6.66 25.906 2.691 1 95.62 96 GLU B O 1
ATOM 2279 N N . TYR B 1 97 ? 7.125 24.609 0.926 1 97.31 97 TYR B N 1
ATOM 2280 C CA . TYR B 1 97 ? 6.219 23.547 1.362 1 97.31 97 TYR B CA 1
ATOM 2281 C C . TYR B 1 97 ? 6.621 23.016 2.732 1 97.31 97 TYR B C 1
ATOM 2283 O O . TYR B 1 97 ? 5.762 22.703 3.561 1 97.31 97 TYR B O 1
ATOM 2291 N N . PHE B 1 98 ? 7.922 22.953 2.986 1 96.12 98 PHE B N 1
ATOM 2292 C CA . PHE B 1 98 ? 8.43 22.25 4.16 1 96.12 98 PHE B CA 1
ATOM 2293 C C . PHE B 1 98 ? 8.672 23.219 5.309 1 96.12 98 PHE B C 1
ATOM 2295 O O . PHE B 1 98 ? 8.938 22.797 6.438 1 96.12 98 PHE B O 1
ATOM 2302 N N . ASN B 1 99 ? 8.57 24.531 4.934 1 93.19 99 ASN B N 1
ATOM 2303 C CA . ASN B 1 99 ? 8.852 25.531 5.949 1 93.19 99 ASN B CA 1
ATOM 2304 C C . ASN B 1 99 ? 7.578 26.219 6.426 1 93.19 99 ASN B C 1
ATOM 2306 O O . ASN B 1 99 ? 6.668 26.469 5.637 1 93.19 99 ASN B O 1
ATOM 2310 N N . ASN B 1 100 ? 7.512 26.469 7.664 1 92.19 100 ASN B N 1
ATOM 2311 C CA . ASN B 1 100 ? 6.445 27.25 8.289 1 92.19 100 ASN B CA 1
ATOM 2312 C C . ASN B 1 100 ? 5.066 26.703 7.91 1 92.19 100 ASN B C 1
ATOM 2314 O O . ASN B 1 100 ? 4.172 27.469 7.555 1 92.19 100 ASN B O 1
ATOM 2318 N N . HIS B 1 101 ? 4.941 25.422 7.867 1 97.44 101 HIS B N 1
ATOM 2319 C CA . HIS B 1 101 ? 3.656 24.797 7.559 1 97.44 101 HIS B CA 1
ATOM 2320 C C . HIS B 1 101 ? 2.711 24.875 8.75 1 97.44 101 HIS B C 1
ATOM 2322 O O . HIS B 1 101 ? 3.152 25.047 9.891 1 97.44 101 HIS B O 1
ATOM 2328 N N . PRO B 1 102 ? 1.365 24.844 8.516 1 98.19 102 PRO B N 1
ATOM 2329 C CA . PRO B 1 102 ? 0.401 24.812 9.617 1 98.19 102 PRO B CA 1
ATOM 2330 C C . PRO B 1 102 ? 0.639 23.641 10.578 1 98.19 102 PRO B C 1
ATOM 2332 O O . PRO B 1 102 ? 1.243 22.641 10.195 1 98.19 102 PRO B O 1
ATOM 2335 N N . GLN B 1 103 ? 0.256 23.875 11.836 1 98.38 103 GLN B N 1
ATOM 2336 C CA . GLN B 1 103 ? 0.423 22.844 12.852 1 98.38 103 GLN B CA 1
ATOM 2337 C C . GLN B 1 103 ? -0.855 22.656 13.664 1 98.38 103 GLN B C 1
ATOM 2339 O O . GLN B 1 103 ? -1.756 23.5 13.609 1 98.38 103 GLN B O 1
ATOM 2344 N N . LEU B 1 104 ? -0.962 21.594 14.305 1 98.81 104 LEU B N 1
ATOM 2345 C CA . LEU B 1 104 ? -2.037 21.344 15.266 1 98.81 104 LEU B CA 1
ATOM 2346 C C . LEU B 1 104 ? -1.604 21.719 16.672 1 98.81 104 LEU B C 1
ATOM 2348 O O . LEU B 1 104 ? -0.467 21.453 17.078 1 98.81 104 LEU B O 1
ATOM 2352 N N . SER B 1 105 ? -2.514 22.312 17.391 1 98.62 105 SER B N 1
ATOM 2353 C CA . SER B 1 105 ? -2.188 22.641 18.766 1 98.62 105 SER B CA 1
ATOM 2354 C C . SER B 1 105 ? -1.99 21.375 19.594 1 98.62 105 SER B C 1
ATOM 2356 O O . SER B 1 105 ? -2.547 20.328 19.281 1 98.62 105 SER B O 1
ATOM 2358 N N . LYS B 1 106 ? -1.199 21.516 20.688 1 98.19 106 LYS B N 1
ATOM 2359 C CA . LYS B 1 106 ? -0.993 20.391 21.594 1 98.19 106 LYS B CA 1
ATOM 2360 C C . LYS B 1 106 ? -2.312 19.922 22.203 1 98.19 106 LYS B C 1
ATOM 2362 O O . LYS B 1 106 ? -2.537 18.719 22.359 1 98.19 106 LYS B O 1
ATOM 2367 N N . GLU B 1 107 ? -3.125 20.906 22.5 1 98.38 107 GLU B N 1
ATOM 2368 C CA . GLU B 1 107 ? -4.438 20.578 23.047 1 98.38 107 GLU B CA 1
ATOM 2369 C C . GLU B 1 107 ? -5.254 19.734 22.078 1 98.38 107 GLU B C 1
ATOM 2371 O O . GLU B 1 107 ? -5.867 18.75 22.484 1 98.38 107 GLU B O 1
ATOM 2376 N N . LEU B 1 108 ? -5.266 20.109 20.844 1 98.81 108 LEU B N 1
ATOM 2377 C CA . LEU B 1 108 ? -6 19.359 19.828 1 98.81 108 LEU B CA 1
ATOM 2378 C C . LEU B 1 108 ? -5.43 17.953 19.672 1 98.81 108 LEU B C 1
ATOM 2380 O O . LEU B 1 108 ? -6.176 16.984 19.641 1 98.81 108 LEU B O 1
ATOM 2384 N N . ILE B 1 109 ? -4.133 17.828 19.609 1 98.81 109 ILE B N 1
ATOM 2385 C CA . ILE B 1 109 ? -3.475 16.531 19.469 1 98.81 109 ILE B CA 1
ATOM 2386 C C . ILE B 1 109 ? -3.846 15.633 20.656 1 98.81 109 ILE B C 1
ATOM 2388 O O . ILE B 1 109 ? -4.215 14.469 20.469 1 98.81 109 ILE B O 1
ATOM 2392 N N . ASN B 1 110 ? -3.777 16.219 21.844 1 98.75 110 ASN B N 1
ATOM 2393 C CA . ASN B 1 110 ? -4.129 15.453 23.031 1 98.75 110 ASN B CA 1
ATOM 2394 C C . ASN B 1 110 ? -5.586 15 23 1 98.75 110 ASN B C 1
ATOM 2396 O O . ASN B 1 110 ? -5.906 13.891 23.438 1 98.75 110 ASN B O 1
ATOM 2400 N N . ALA B 1 111 ? -6.465 15.852 22.516 1 98.81 111 ALA B N 1
ATOM 2401 C CA . ALA B 1 111 ? -7.875 15.492 22.406 1 98.81 111 ALA B CA 1
ATOM 2402 C C . ALA B 1 111 ? -8.062 14.328 21.438 1 98.81 111 ALA B C 1
ATOM 2404 O O . ALA B 1 111 ? -8.852 13.414 21.703 1 98.81 111 ALA B O 1
ATOM 2405 N N . LEU B 1 112 ? -7.348 14.352 20.344 1 98.88 112 LEU B N 1
ATOM 2406 C CA . LEU B 1 112 ? -7.445 13.281 19.359 1 98.88 112 LEU B CA 1
ATOM 2407 C C . LEU B 1 112 ? -6.91 11.969 19.906 1 98.88 112 LEU B C 1
ATOM 2409 O O . LEU B 1 112 ? -7.473 10.906 19.656 1 98.88 112 LEU B O 1
ATOM 2413 N N . ILE B 1 113 ? -5.824 12.039 20.672 1 98.81 113 ILE B N 1
ATOM 2414 C CA . ILE B 1 113 ? -5.266 10.875 21.344 1 98.81 113 ILE B CA 1
ATOM 2415 C C . ILE B 1 113 ? -6.301 10.289 22.297 1 98.81 113 ILE B C 1
ATOM 2417 O O . ILE B 1 113 ? -6.539 9.078 22.312 1 98.81 113 ILE B O 1
ATOM 2421 N N . SER B 1 114 ? -6.883 11.203 23.078 1 98.69 114 SER B N 1
ATOM 2422 C CA . SER B 1 114 ? -7.879 10.773 24.047 1 98.69 114 SER B CA 1
ATOM 2423 C C . SER B 1 114 ? -9.062 10.086 23.375 1 98.69 114 SER B C 1
ATOM 2425 O O . SER B 1 114 ? -9.641 9.156 23.922 1 98.69 114 SER B O 1
ATOM 2427 N N . LYS B 1 115 ? -9.375 10.523 22.203 1 98.69 115 LYS B N 1
ATOM 2428 C CA . LYS B 1 115 ? -10.484 9.953 21.453 1 98.69 115 LYS B CA 1
ATOM 2429 C C . LYS B 1 115 ? -10.078 8.625 20.797 1 98.69 115 LYS B C 1
ATOM 2431 O O . LYS B 1 115 ? -10.93 7.895 20.297 1 98.69 115 LYS B O 1
ATOM 2436 N N . GLN B 1 116 ? -8.781 8.352 20.766 1 98.75 116 GLN B N 1
ATOM 2437 C CA . GLN B 1 116 ? -8.234 7.102 20.25 1 98.75 116 GLN B CA 1
ATOM 2438 C C . GLN B 1 116 ? -8.531 6.949 18.766 1 98.75 116 GLN B C 1
ATOM 2440 O O . GLN B 1 116 ? -8.992 5.895 18.312 1 98.75 116 GLN B O 1
ATOM 2445 N N . VAL B 1 117 ? -8.312 8.023 18.031 1 98.94 117 VAL B N 1
ATOM 2446 C CA . VAL B 1 117 ? -8.445 7.922 16.594 1 98.94 117 VAL B CA 1
ATOM 2447 C C . VAL B 1 117 ? -7.336 7.027 16.031 1 98.94 117 VAL B C 1
ATOM 2449 O O . VAL B 1 117 ? -6.316 6.809 16.688 1 98.94 117 VAL B O 1
ATOM 2452 N N . HIS B 1 118 ? -7.547 6.41 14.875 1 98.88 118 HIS B N 1
ATOM 2453 C CA . HIS B 1 118 ? -6.52 5.586 14.25 1 98.88 118 HIS B CA 1
ATOM 2454 C C . HIS B 1 118 ? -5.402 6.441 13.664 1 98.88 118 HIS B C 1
ATOM 2456 O O . HIS B 1 118 ? -4.223 6.18 13.906 1 98.88 118 HIS B O 1
ATOM 2462 N N . PHE B 1 119 ? -5.84 7.477 12.922 1 98.94 119 PHE B N 1
ATOM 2463 C CA . PHE B 1 119 ? -4.879 8.266 12.156 1 98.94 119 PHE B CA 1
ATOM 2464 C C . PHE B 1 119 ? -5.211 9.758 12.25 1 98.94 119 PHE B C 1
ATOM 2466 O O . PHE B 1 119 ? -6.379 10.133 12.328 1 98.94 119 PHE B O 1
ATOM 2473 N N . ILE B 1 120 ? -4.203 10.531 12.289 1 98.94 120 ILE B N 1
ATOM 2474 C CA . ILE B 1 120 ? -4.258 11.961 11.984 1 98.94 120 ILE B CA 1
ATOM 2475 C C . ILE B 1 120 ? -3.562 12.234 10.656 1 98.94 120 ILE B C 1
ATOM 2477 O O . ILE B 1 120 ? -2.385 11.906 10.484 1 98.94 120 ILE B O 1
ATOM 2481 N N . GLY B 1 121 ? -4.312 12.688 9.727 1 98.94 121 GLY B N 1
ATOM 2482 C CA . GLY B 1 121 ? -3.785 12.977 8.398 1 98.94 121 GLY B CA 1
ATOM 2483 C C . GLY B 1 121 ? -3.701 14.461 8.102 1 98.94 121 GLY B C 1
ATOM 2484 O O . GLY B 1 121 ? -4.59 15.227 8.477 1 98.94 121 GLY B O 1
ATOM 2485 N N . VAL B 1 122 ? -2.623 14.852 7.41 1 98.94 122 VAL B N 1
ATOM 2486 C CA . VAL B 1 122 ? -2.447 16.25 7.035 1 98.94 122 VAL B CA 1
ATOM 2487 C C . VAL B 1 122 ? -1.9 16.328 5.609 1 98.94 122 VAL B C 1
ATOM 2489 O O . VAL B 1 122 ? -1.241 15.406 5.133 1 98.94 122 VAL B O 1
ATOM 2492 N N . ASP B 1 123 ? -2.193 17.438 4.941 1 98.81 123 ASP B N 1
ATOM 2493 C CA . ASP B 1 123 ? -1.661 17.703 3.607 1 98.81 123 ASP B CA 1
ATOM 2494 C C . ASP B 1 123 ? -0.412 18.578 3.68 1 98.81 123 ASP B C 1
ATOM 2496 O O . ASP B 1 123 ? -0.14 19.359 2.764 1 98.81 123 ASP B O 1
ATOM 2500 N N . CYS B 1 124 ? 0.29 18.531 4.746 1 98.62 124 CYS B N 1
ATOM 2501 C CA . CYS B 1 124 ? 1.531 19.25 5.008 1 98.62 124 CYS B CA 1
ATOM 2502 C C . CYS B 1 124 ? 2.568 18.344 5.645 1 98.62 124 CYS B C 1
ATOM 2504 O O . CYS B 1 124 ? 2.303 17.156 5.879 1 98.62 124 CYS B O 1
ATOM 2506 N N . PRO B 1 125 ? 3.834 18.781 5.965 1 98.25 125 PRO B N 1
ATOM 2507 C CA . PRO B 1 125 ? 4.949 17.906 6.297 1 98.25 125 PRO B CA 1
ATOM 2508 C C . PRO B 1 125 ? 4.816 17.281 7.688 1 98.25 125 PRO B C 1
ATOM 2510 O O . PRO B 1 125 ? 5.535 16.328 8.016 1 98.25 125 PRO B O 1
ATOM 2513 N N . GLY B 1 126 ? 3.877 17.75 8.531 1 98.44 126 GLY B N 1
ATOM 2514 C CA . GLY B 1 126 ? 3.748 17.219 9.883 1 98.44 126 GLY B CA 1
ATOM 2515 C C . GLY B 1 126 ? 2.684 17.938 10.703 1 98.44 126 GLY B C 1
ATOM 2516 O O . GLY B 1 126 ? 2.141 18.953 10.273 1 98.44 126 GLY B O 1
ATOM 2517 N N . ILE B 1 127 ? 2.396 17.375 11.891 1 98.75 127 ILE B N 1
ATOM 2518 C CA . ILE B 1 127 ? 1.369 17.969 12.734 1 98.75 127 ILE B CA 1
ATOM 2519 C C . ILE B 1 127 ? 1.999 19.016 13.664 1 98.75 127 ILE B C 1
ATOM 2521 O O . ILE B 1 127 ? 1.295 19.828 14.25 1 98.75 127 ILE B O 1
ATOM 2525 N N . ARG B 1 128 ? 3.256 18.922 13.859 1 98.44 128 ARG B N 1
ATOM 2526 C CA . ARG B 1 128 ? 4.078 19.922 14.539 1 98.44 128 ARG B CA 1
ATOM 2527 C C . ARG B 1 128 ? 5.348 20.219 13.742 1 98.44 128 ARG B C 1
ATOM 2529 O O . ARG B 1 128 ? 5.656 19.516 12.781 1 98.44 128 ARG B O 1
ATOM 2536 N N . GLN B 1 129 ? 6.09 21.25 14.109 1 95.94 129 GLN B N 1
ATOM 2537 C CA . GLN B 1 129 ? 7.289 21.656 13.391 1 95.94 129 GLN B CA 1
ATOM 2538 C C . GLN B 1 129 ? 8.547 21.375 14.211 1 95.94 129 GLN B C 1
ATOM 2540 O O . GLN B 1 129 ? 8.469 21.156 15.422 1 95.94 129 GLN B O 1
ATOM 2545 N N . ASN B 1 130 ? 9.609 21.328 13.531 1 91.81 130 ASN B N 1
ATOM 2546 C CA . ASN B 1 130 ? 10.953 21.297 14.094 1 91.81 130 ASN B CA 1
ATOM 2547 C C . ASN B 1 130 ? 11.094 20.203 15.148 1 91.81 130 ASN B C 1
ATOM 2549 O O . ASN B 1 130 ? 10.766 19.047 14.891 1 91.81 130 ASN B O 1
ATOM 2553 N N . LEU B 1 131 ? 11.531 20.531 16.328 1 90.44 131 LEU B N 1
ATOM 2554 C CA . LEU B 1 131 ? 11.828 19.547 17.359 1 90.44 131 LEU B CA 1
ATOM 2555 C C . LEU B 1 131 ? 10.555 18.891 17.875 1 90.44 131 LEU B C 1
ATOM 2557 O O . LEU B 1 131 ? 10.578 17.719 18.281 1 90.44 131 LEU B O 1
ATOM 2561 N N . GLU B 1 132 ? 9.531 19.594 17.656 1 95.44 132 GLU B N 1
ATOM 2562 C CA . GLU B 1 132 ? 8.273 19.078 18.188 1 95.44 132 GLU B CA 1
ATOM 2563 C C . GLU B 1 132 ? 7.645 18.062 17.234 1 95.44 132 GLU B C 1
ATOM 2565 O O . GLU B 1 132 ? 6.699 17.359 17.594 1 95.44 132 GLU B O 1
ATOM 2570 N N . HIS B 1 133 ? 8.156 18.016 16.047 1 95.38 133 HIS B N 1
ATOM 2571 C CA . HIS B 1 133 ? 7.609 17.109 15.039 1 95.38 133 HIS B CA 1
ATOM 2572 C C . HIS B 1 133 ? 7.68 15.656 15.508 1 95.38 133 HIS B C 1
ATOM 2574 O O . HIS B 1 133 ? 6.648 15.023 15.727 1 95.38 133 HIS B O 1
ATOM 2580 N N . GLU B 1 134 ? 8.875 15.203 15.719 1 96.38 134 GLU B N 1
ATOM 2581 C CA . GLU B 1 134 ? 9.062 13.805 16.094 1 96.38 134 GLU B CA 1
ATOM 2582 C C . GLU B 1 134 ? 8.445 13.508 17.453 1 96.38 134 GLU B C 1
ATOM 2584 O O . GLU B 1 134 ? 7.887 12.438 17.672 1 96.38 134 GLU B O 1
ATOM 2589 N N . GLU B 1 135 ? 8.586 14.492 18.391 1 97.56 135 GLU B N 1
ATOM 2590 C CA . GLU B 1 135 ? 8.031 14.328 19.734 1 97.56 135 GLU B CA 1
ATOM 2591 C C . GLU B 1 135 ? 6.527 14.086 19.672 1 97.56 135 GLU B C 1
ATOM 2593 O O . GLU B 1 135 ? 6.012 13.172 20.328 1 97.56 135 GLU B O 1
ATOM 2598 N N . ALA B 1 136 ? 5.84 14.867 18.922 1 98.44 136 ALA B N 1
ATOM 2599 C CA . ALA B 1 136 ? 4.391 14.734 18.797 1 98.44 136 ALA B CA 1
ATOM 2600 C C . ALA B 1 136 ? 4.016 13.398 18.156 1 98.44 136 ALA B C 1
ATOM 2602 O O . ALA B 1 136 ? 3.08 12.734 18.594 1 98.44 136 ALA B O 1
ATOM 2603 N N . ASP B 1 137 ? 4.746 13.031 17.125 1 98.5 137 ASP B N 1
ATOM 2604 C CA . ASP B 1 137 ? 4.473 11.773 16.438 1 98.5 137 ASP B CA 1
ATOM 2605 C C . ASP B 1 137 ? 4.66 10.586 17.375 1 98.5 137 ASP B C 1
ATOM 2607 O O . ASP B 1 137 ? 3.85 9.656 17.391 1 98.5 137 ASP B O 1
ATOM 2611 N N . ARG B 1 138 ? 5.742 10.648 18.156 1 98.25 138 ARG B N 1
ATOM 2612 C CA . ARG B 1 138 ? 6.02 9.57 19.094 1 98.25 138 ARG B CA 1
ATOM 2613 C C . ARG B 1 138 ? 4.934 9.477 20.172 1 98.25 138 ARG B C 1
ATOM 2615 O O . ARG B 1 138 ? 4.496 8.383 20.516 1 98.25 138 ARG B O 1
ATOM 2622 N N . MET B 1 139 ? 4.559 10.648 20.656 1 98.12 139 MET B N 1
ATOM 2623 C CA . MET B 1 139 ? 3.49 10.68 21.656 1 98.12 139 MET B CA 1
ATOM 2624 C C . MET B 1 139 ? 2.213 10.055 21.094 1 98.12 139 MET B C 1
ATOM 2626 O O . MET B 1 139 ? 1.561 9.266 21.781 1 98.12 139 MET B O 1
ATOM 2630 N N . CYS B 1 140 ? 1.845 10.391 19.906 1 98.75 140 CYS B N 1
ATOM 2631 C CA . CYS B 1 140 ? 0.675 9.812 19.25 1 98.75 140 CYS B CA 1
ATOM 2632 C C . CYS B 1 140 ? 0.82 8.305 19.094 1 98.75 140 CYS B C 1
ATOM 2634 O O . CYS B 1 140 ? -0.063 7.551 19.516 1 98.75 140 CYS B O 1
ATOM 2636 N N . GLU B 1 141 ? 1.965 7.867 18.562 1 98.69 141 GLU B N 1
ATOM 2637 C CA . GLU B 1 141 ? 2.197 6.445 18.344 1 98.69 141 GLU B CA 1
ATOM 2638 C C . GLU B 1 141 ? 2.098 5.656 19.641 1 98.69 141 GLU B C 1
ATOM 2640 O O . GLU B 1 141 ? 1.534 4.559 19.672 1 98.69 141 GLU B O 1
ATOM 2645 N N . GLN B 1 142 ? 2.664 6.215 20.688 1 98.25 142 GLN B N 1
ATOM 2646 C CA . GLN B 1 142 ? 2.621 5.559 22 1 98.25 142 GLN B CA 1
ATOM 2647 C C . GLN B 1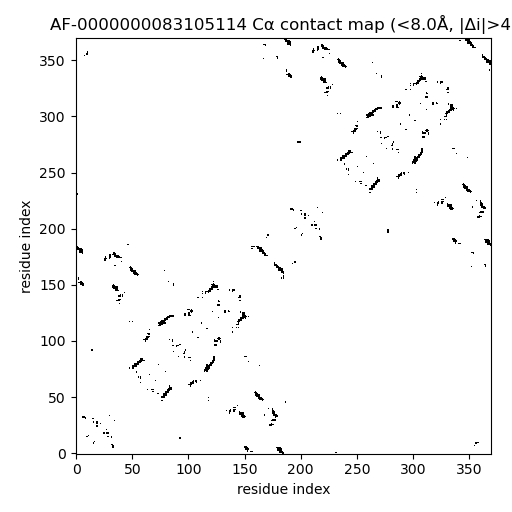 142 ? 1.183 5.336 22.453 1 98.25 142 GLN B C 1
ATOM 2649 O O . GLN B 1 142 ? 0.92 4.473 23.297 1 98.25 142 GLN B O 1
ATOM 2654 N N . SER B 1 143 ? 0.271 6.113 21.938 1 98.31 143 SER B N 1
ATOM 2655 C CA . SER B 1 143 ? -1.146 5.988 22.266 1 98.31 143 SER B CA 1
ATOM 2656 C C . SER B 1 143 ? -1.914 5.297 21.156 1 98.31 143 SER B C 1
ATOM 2658 O O . SER B 1 143 ? -3.143 5.379 21.094 1 98.31 143 SER B O 1
ATOM 2660 N N . LYS B 1 144 ? -1.184 4.723 20.172 1 98.44 144 LYS B N 1
ATOM 2661 C CA . LYS B 1 144 ? -1.723 3.953 19.062 1 98.44 144 LYS B CA 1
ATOM 2662 C C . LYS B 1 144 ? -2.467 4.855 18.078 1 98.44 144 LYS B C 1
ATOM 2664 O O . LYS B 1 144 ? -3.467 4.445 17.484 1 98.44 144 LYS B O 1
ATOM 2669 N N . VAL B 1 145 ? -2.088 6.105 18.094 1 98.88 145 VAL B N 1
ATOM 2670 C CA . VAL B 1 145 ? -2.521 7.059 17.078 1 98.88 145 VAL B CA 1
ATOM 2671 C C . VAL B 1 145 ? -1.364 7.363 16.125 1 98.88 145 VAL B C 1
ATOM 2673 O O . VAL B 1 145 ? -0.253 7.664 16.562 1 98.88 145 VAL B O 1
ATOM 2676 N N . TYR B 1 146 ? -1.593 7.281 14.82 1 98.88 146 TYR B N 1
ATOM 2677 C CA . TYR B 1 146 ? -0.494 7.406 13.875 1 98.88 146 TYR B CA 1
ATOM 2678 C C . TYR B 1 146 ? -0.713 8.594 12.938 1 98.88 146 TYR B C 1
ATOM 2680 O O . TYR B 1 146 ? -1.854 8.977 12.672 1 98.88 146 TYR B O 1
ATOM 2688 N N . ILE B 1 147 ? 0.393 9.125 12.453 1 98.94 147 ILE B N 1
ATOM 2689 C CA . ILE B 1 147 ? 0.348 10.32 11.625 1 98.94 147 ILE B CA 1
ATOM 2690 C C . ILE B 1 147 ? 0.604 9.945 10.164 1 98.94 147 ILE B C 1
ATOM 2692 O O . ILE B 1 147 ? 1.521 9.18 9.867 1 98.94 147 ILE B O 1
ATOM 2696 N N . ILE B 1 148 ? -0.191 10.445 9.289 1 98.94 148 ILE B N 1
ATOM 2697 C CA . ILE B 1 148 ? 0.013 10.344 7.848 1 98.94 148 ILE B CA 1
ATOM 2698 C C . ILE B 1 148 ? 0.22 11.734 7.25 1 98.94 148 ILE B C 1
ATOM 2700 O O . ILE B 1 148 ? -0.636 12.609 7.395 1 98.94 148 ILE B O 1
ATOM 2704 N N . GLU B 1 149 ? 1.309 11.906 6.586 1 98.88 149 GLU B N 1
ATOM 2705 C CA . GLU B 1 149 ? 1.711 13.227 6.121 1 98.88 149 GLU B CA 1
ATOM 2706 C C . GLU B 1 149 ? 1.617 13.328 4.602 1 98.88 149 GLU B C 1
ATOM 2708 O O . GLU B 1 149 ? 1.646 12.312 3.9 1 98.88 149 GLU B O 1
ATOM 2713 N N . ASN B 1 150 ? 1.499 14.562 4.133 1 98.81 150 ASN B N 1
ATOM 2714 C CA . ASN B 1 150 ? 1.61 14.922 2.725 1 98.81 150 ASN B CA 1
ATOM 2715 C C . ASN B 1 150 ? 0.481 14.312 1.897 1 98.81 150 ASN B C 1
ATOM 2717 O O . ASN B 1 150 ? 0.72 13.773 0.815 1 98.81 150 ASN B O 1
ATOM 2721 N N . LEU B 1 151 ? -0.726 14.367 2.465 1 98.88 151 LEU B N 1
ATOM 2722 C CA . LEU B 1 151 ? -1.895 13.969 1.687 1 98.88 151 LEU B CA 1
ATOM 2723 C C . LEU B 1 151 ? -2.215 15.016 0.619 1 98.88 151 LEU B C 1
ATOM 2725 O O . LEU B 1 151 ? -1.958 16.203 0.811 1 98.88 151 LEU B O 1
ATOM 2729 N N . CYS B 1 152 ? -2.76 14.562 -0.502 1 98.62 152 CYS B N 1
ATOM 2730 C CA . CYS B 1 152 ? -3.119 15.477 -1.582 1 98.62 152 CYS B CA 1
ATOM 2731 C C . CYS B 1 152 ? -4.559 15.25 -2.029 1 98.62 152 CYS B C 1
ATOM 2733 O O . CYS B 1 152 ? -5.27 14.414 -1.461 1 98.62 152 CYS B O 1
ATOM 2735 N N . ASN B 1 153 ? -5.023 16.078 -2.91 1 98.44 153 ASN B N 1
ATOM 2736 C CA . ASN B 1 153 ? -6.32 15.977 -3.572 1 98.44 153 ASN B CA 1
ATOM 2737 C C . ASN B 1 153 ? -7.469 16.078 -2.576 1 98.44 153 ASN B C 1
ATOM 2739 O O . ASN B 1 153 ? -8.539 15.5 -2.785 1 98.44 153 ASN B O 1
ATOM 2743 N N . LEU B 1 154 ? -7.285 16.797 -1.463 1 98.38 154 LEU B N 1
ATOM 2744 C CA . LEU B 1 154 ? -8.328 16.891 -0.447 1 98.38 154 LEU B CA 1
ATOM 2745 C C . LEU B 1 154 ? -9.461 17.797 -0.909 1 98.38 154 LEU B C 1
ATOM 2747 O O . LEU B 1 154 ? -10.57 17.734 -0.389 1 98.38 154 LEU B O 1
ATOM 2751 N N . SER B 1 155 ? -9.141 18.641 -1.893 1 97.81 155 SER B N 1
ATOM 2752 C CA . SER B 1 155 ? -10.164 19.5 -2.471 1 97.81 155 SER B CA 1
ATOM 2753 C C . SER B 1 155 ? -11.219 18.688 -3.207 1 97.81 155 SER B C 1
ATOM 2755 O O . SER B 1 155 ? -12.32 19.172 -3.479 1 97.81 155 SER B O 1
ATOM 2757 N N . GLU B 1 156 ? -10.906 17.438 -3.572 1 97.62 156 GLU B N 1
ATOM 2758 C CA . GLU B 1 156 ? -11.812 16.594 -4.328 1 97.62 156 GLU B CA 1
ATOM 2759 C C . GLU B 1 156 ? -12.781 15.852 -3.404 1 97.62 156 GLU B C 1
ATOM 2761 O O . GLU B 1 156 ? -13.758 15.258 -3.865 1 97.62 156 GLU B O 1
ATOM 2766 N N . VAL B 1 157 ? -12.523 15.906 -2.131 1 97.19 157 VAL B N 1
ATOM 2767 C CA . VAL B 1 157 ? -13.391 15.242 -1.165 1 97.19 157 VAL B CA 1
ATOM 2768 C C . VAL B 1 157 ? -14.633 16.094 -0.917 1 97.19 157 VAL B C 1
ATOM 2770 O O . VAL B 1 157 ? -14.531 17.25 -0.503 1 97.19 157 VAL B O 1
ATOM 2773 N N . ARG B 1 158 ? -15.781 15.57 -1.112 1 94.62 158 ARG B N 1
ATOM 2774 C CA . ARG B 1 158 ? -17.031 16.328 -1.09 1 94.62 158 ARG B CA 1
ATOM 2775 C C . ARG B 1 158 ? -17.781 16.109 0.22 1 94.62 158 ARG B C 1
ATOM 2777 O O . ARG B 1 158 ? -18.484 17 0.688 1 94.62 158 ARG B O 1
ATOM 2784 N N . ASN B 1 159 ? -17.609 14.891 0.773 1 91.5 159 ASN B N 1
ATOM 2785 C CA . ASN B 1 159 ? -18.297 14.562 2.02 1 91.5 159 ASN B CA 1
ATOM 2786 C C . ASN B 1 159 ? -17.406 14.812 3.232 1 91.5 159 ASN B C 1
ATOM 2788 O O . ASN B 1 159 ? -16.188 14.648 3.154 1 91.5 159 ASN B O 1
ATOM 2792 N N . THR B 1 160 ? -18.062 15.219 4.258 1 89.5 160 THR B N 1
ATOM 2793 C CA . THR B 1 160 ? -17.297 15.43 5.48 1 89.5 160 THR B CA 1
ATOM 2794 C C . THR B 1 160 ? -16.984 14.102 6.16 1 89.5 160 THR B C 1
ATOM 2796 O O . THR B 1 160 ? -16.078 14.016 6.996 1 89.5 160 THR B O 1
ATOM 2799 N N . GLU B 1 161 ? -17.781 13.156 5.883 1 93.94 161 GLU B N 1
ATOM 2800 C CA . GLU B 1 161 ? -17.547 11.797 6.355 1 93.94 161 GLU B CA 1
ATOM 2801 C C . GLU B 1 161 ? -17.516 10.805 5.195 1 93.94 161 GLU B C 1
ATOM 2803 O O . GLU B 1 161 ? -18.312 10.914 4.262 1 93.94 161 GLU B O 1
ATOM 2808 N N . PHE B 1 162 ? -16.578 9.938 5.277 1 98.25 162 PHE B N 1
ATOM 2809 C CA . PHE B 1 162 ? -16.359 8.984 4.199 1 98.25 162 PHE B CA 1
ATOM 2810 C C . PHE B 1 162 ? -15.57 7.777 4.691 1 98.25 162 PHE B C 1
ATOM 2812 O O . PHE B 1 162 ? -15.125 7.742 5.84 1 98.25 162 PHE B O 1
ATOM 2819 N N . MET B 1 163 ? -15.492 6.746 3.871 1 98.19 163 MET B N 1
ATOM 2820 C CA . MET B 1 163 ? -14.633 5.602 4.168 1 98.19 163 MET B CA 1
ATOM 2821 C C . MET B 1 163 ? -13.219 5.828 3.641 1 98.19 163 MET B C 1
ATOM 2823 O O . MET B 1 163 ? -13.039 6.32 2.525 1 98.19 163 MET B O 1
ATOM 2827 N N . VAL B 1 164 ? -12.266 5.523 4.414 1 98.69 164 VAL B N 1
ATOM 2828 C CA . VAL B 1 164 ? -10.867 5.672 4.016 1 98.69 164 VAL B CA 1
ATOM 2829 C C . VAL B 1 164 ? -10.148 4.328 4.141 1 98.69 164 VAL B C 1
ATOM 2831 O O . VAL B 1 164 ? -10.336 3.609 5.125 1 98.69 164 VAL B O 1
ATOM 2834 N N . TYR B 1 165 ? -9.422 3.994 3.166 1 98.56 165 TYR B N 1
ATOM 2835 C CA . TYR B 1 165 ? -8.555 2.82 3.146 1 98.56 165 TYR B CA 1
ATOM 2836 C C . TYR B 1 165 ? -7.082 3.227 3.145 1 98.56 165 TYR B C 1
ATOM 2838 O O . TYR B 1 165 ? -6.633 3.949 2.254 1 98.56 165 TYR B O 1
ATOM 2846 N N . THR B 1 166 ? -6.426 2.846 4.156 1 98.5 166 THR B N 1
ATOM 2847 C CA . THR B 1 166 ? -5.008 3.141 4.32 1 98.5 166 THR B CA 1
ATOM 2848 C C . THR B 1 166 ? -4.184 1.857 4.289 1 98.5 166 THR B C 1
ATOM 2850 O O . THR B 1 166 ? -4.359 0.978 5.133 1 98.5 166 THR B O 1
ATOM 2853 N N . MET B 1 167 ? -3.346 1.772 3.357 1 95.88 167 MET B N 1
ATOM 2854 C CA . MET B 1 167 ? -2.482 0.596 3.326 1 95.88 167 MET B CA 1
ATOM 2855 C C . MET B 1 167 ? -1.012 1.001 3.332 1 95.88 167 MET B C 1
ATOM 2857 O O . MET B 1 167 ? -0.601 1.878 2.57 1 95.88 167 MET B O 1
ATOM 2861 N N . TRP B 1 168 ? -0.294 0.427 4.172 1 97.88 168 TRP B N 1
ATOM 2862 C CA . TRP B 1 168 ? 1.123 0.719 4.359 1 97.88 168 TRP B CA 1
ATOM 2863 C C . TRP B 1 168 ? 1.968 -0.537 4.172 1 97.88 168 TRP B C 1
ATOM 2865 O O . TRP B 1 168 ? 1.472 -1.655 4.332 1 97.88 168 TRP B O 1
ATOM 2875 N N . LEU B 1 169 ? 3.146 -0.343 3.725 1 96.38 169 LEU B N 1
ATOM 2876 C CA . LEU B 1 169 ? 4.113 -1.432 3.645 1 96.38 169 LEU B CA 1
ATOM 2877 C C . LEU B 1 169 ? 5.008 -1.456 4.879 1 96.38 169 LEU B C 1
ATOM 2879 O O . LEU B 1 169 ? 5.73 -0.492 5.145 1 96.38 169 LEU B O 1
ATOM 2883 N N . ASP B 1 170 ? 4.969 -2.572 5.562 1 93.94 170 ASP B N 1
ATOM 2884 C CA . ASP B 1 170 ? 5.809 -2.701 6.75 1 93.94 170 ASP B CA 1
ATOM 2885 C C . ASP B 1 170 ? 7.289 -2.711 6.375 1 93.94 170 ASP B C 1
ATOM 2887 O O . ASP B 1 170 ? 7.664 -3.213 5.316 1 93.94 170 ASP B O 1
ATOM 2891 N N . ASP B 1 171 ? 8.039 -2.1 7.215 1 94.94 171 ASP B N 1
ATOM 2892 C CA . ASP B 1 171 ? 9.492 -2.074 7.082 1 94.94 171 ASP B CA 1
ATOM 2893 C C . ASP B 1 171 ? 10.172 -2.043 8.453 1 94.94 171 ASP B C 1
ATOM 2895 O O . ASP B 1 171 ? 9.75 -1.3 9.336 1 94.94 171 ASP B O 1
ATOM 2899 N N . GLU B 1 172 ? 11.156 -2.812 8.609 1 94.44 172 GLU B N 1
ATOM 2900 C CA . GLU B 1 172 ? 11.797 -2.975 9.914 1 94.44 172 GLU B CA 1
ATOM 2901 C C . GLU B 1 172 ? 12.617 -1.743 10.281 1 94.44 172 GLU B C 1
ATOM 2903 O O . GLU B 1 172 ? 12.93 -1.529 11.453 1 94.44 172 GLU B O 1
ATOM 2908 N N . GLU B 1 173 ? 12.953 -0.936 9.328 1 95.19 173 GLU B N 1
ATOM 2909 C CA . GLU B 1 173 ? 13.875 0.165 9.578 1 95.19 173 GLU B CA 1
ATOM 2910 C C . GLU B 1 173 ? 13.203 1.515 9.336 1 95.19 173 GLU B C 1
ATOM 2912 O O . GLU B 1 173 ? 13.422 2.465 10.094 1 95.19 173 GLU B O 1
ATOM 2917 N N . MET B 1 174 ? 12.398 1.607 8.336 1 96.62 174 MET B N 1
ATOM 2918 C CA . MET B 1 174 ? 11.781 2.881 7.965 1 96.62 174 MET B CA 1
ATOM 2919 C C . MET B 1 174 ? 10.914 3.412 9.094 1 96.62 174 MET B C 1
ATOM 2921 O O . MET B 1 174 ? 10.133 2.664 9.688 1 96.62 174 MET B O 1
ATOM 2925 N N . THR B 1 175 ? 11.094 4.703 9.367 1 97.75 175 THR B N 1
ATOM 2926 C CA . THR B 1 175 ? 10.242 5.348 10.359 1 97.75 175 THR B CA 1
ATOM 2927 C C . THR B 1 175 ? 9.078 6.062 9.68 1 97.75 175 THR B C 1
ATOM 2929 O O . THR B 1 175 ? 8.133 6.492 10.352 1 97.75 175 THR B O 1
ATOM 2932 N N . GLY B 1 176 ? 9.109 6.352 8.453 1 98.25 176 GLY B N 1
ATOM 2933 C CA . GLY B 1 176 ? 7.992 6.664 7.57 1 98.25 176 GLY B CA 1
ATOM 2934 C C . GLY B 1 176 ? 7.645 5.531 6.621 1 98.25 176 GLY B C 1
ATOM 2935 O O . GLY B 1 176 ? 8.328 5.324 5.617 1 98.25 176 GLY B O 1
ATOM 2936 N N . LEU B 1 177 ? 6.617 4.848 6.941 1 98 177 LEU B N 1
ATOM 2937 C CA . LEU B 1 177 ? 6.195 3.748 6.078 1 98 177 LEU B CA 1
ATOM 2938 C C . LEU B 1 177 ? 5.488 4.273 4.836 1 98 177 LEU B C 1
ATOM 2940 O O . LEU B 1 177 ? 4.559 5.078 4.938 1 98 177 LEU B O 1
ATOM 2944 N N . LYS B 1 178 ? 5.922 3.807 3.666 1 97.12 178 LYS B N 1
ATOM 2945 C CA . LYS B 1 178 ? 5.195 4.145 2.447 1 97.12 178 LYS B CA 1
ATOM 2946 C C . LYS B 1 178 ? 3.758 3.631 2.504 1 97.12 178 LYS B C 1
ATOM 2948 O O . LYS B 1 178 ? 3.508 2.518 2.971 1 97.12 178 LYS B O 1
ATOM 2953 N N . CYS B 1 179 ? 2.869 4.449 2.129 1 98.12 179 CYS B N 1
ATOM 2954 C CA . CYS B 1 179 ? 1.478 4.016 2.193 1 98.12 179 CYS B CA 1
ATOM 2955 C C . CYS B 1 179 ? 0.647 4.68 1.104 1 98.12 179 CYS B C 1
ATOM 2957 O O . CYS B 1 179 ? 1.109 5.621 0.452 1 98.12 179 CYS B O 1
ATOM 2959 N N . ARG B 1 180 ? -0.399 4.082 0.786 1 98.44 180 ARG B N 1
ATOM 2960 C CA . ARG B 1 180 ? -1.425 4.629 -0.096 1 98.44 180 ARG B CA 1
ATOM 2961 C C . ARG B 1 180 ? -2.73 4.855 0.658 1 98.44 180 ARG B C 1
ATOM 2963 O O . ARG B 1 180 ? -3.129 4.031 1.484 1 98.44 180 ARG B O 1
ATOM 2970 N N . VAL B 1 181 ? -3.357 5.977 0.405 1 98.81 181 VAL B N 1
ATOM 2971 C CA . VAL B 1 181 ? -4.598 6.344 1.081 1 98.81 181 VAL B CA 1
ATOM 2972 C C . VAL B 1 181 ? -5.684 6.633 0.049 1 98.81 181 VAL B C 1
ATOM 2974 O O . VAL B 1 181 ? -5.535 7.523 -0.791 1 98.81 181 VAL B O 1
ATOM 2977 N N . LEU B 1 182 ? -6.777 5.891 0.093 1 98.56 182 LEU B N 1
ATOM 2978 C CA . LEU B 1 182 ? -7.918 6.035 -0.809 1 98.56 182 LEU B CA 1
ATOM 2979 C C . LEU B 1 182 ? -9.18 6.41 -0.036 1 98.56 182 LEU B C 1
ATOM 2981 O O . LEU B 1 182 ? -9.438 5.863 1.039 1 98.56 182 LEU B O 1
ATOM 2985 N N . ILE B 1 183 ? -9.914 7.297 -0.564 1 98.38 183 ILE B N 1
ATOM 2986 C CA . ILE B 1 183 ? -11.203 7.68 -0 1 98.38 183 ILE B CA 1
ATOM 2987 C C . ILE B 1 183 ? -12.336 7.148 -0.88 1 98.38 183 ILE B C 1
ATOM 2989 O O . ILE B 1 183 ? -12.281 7.262 -2.107 1 98.38 183 ILE B O 1
ATOM 2993 N N . GLU B 1 184 ? -13.266 6.508 -0.303 1 97.62 184 GLU B N 1
ATOM 2994 C CA . GLU B 1 184 ? -14.516 6.129 -0.951 1 97.62 184 GLU B CA 1
ATOM 2995 C C . GLU B 1 184 ? -15.68 6.961 -0.429 1 97.62 184 GLU B C 1
ATOM 2997 O O . GLU B 1 184 ? -16.094 6.805 0.721 1 97.62 184 GLU 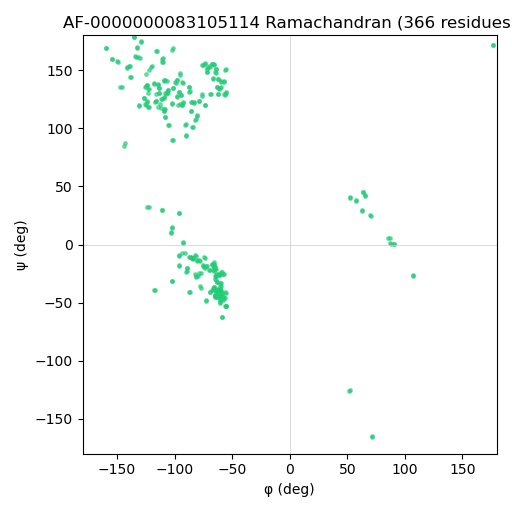B O 1
ATOM 3002 N N . GLN B 1 185 ? -16.219 7.879 -1.278 1 95.31 185 GLN B N 1
ATOM 3003 C CA . GLN B 1 185 ? -17.281 8.773 -0.836 1 95.31 185 GLN B CA 1
ATOM 3004 C C . GLN B 1 185 ? -18.531 8.609 -1.695 1 95.31 185 GLN B C 1
ATOM 3006 O O . GLN B 1 185 ? -18.453 8.195 -2.854 1 95.31 185 GLN B O 1
#

pLDDT: mean 97.18, std 1.92, range [89.5, 98.94]

Radius of gyration: 21.27 Å; Cα contacts (8 Å, |Δi|>4): 825; chains: 2; bounding box: 42×61×46 Å

InterPro domains:
  IPR007325 Kynurenine formamidase/cyclase-like [PF04199] (3-127)
  IPR007325 Kynurenine formamidase/cyclase-like [PTHR31118] (30-170)
  IPR037175 Kynurenine formamidase superfamily [G3DSA:3.50.30.50] (1-184)
  IPR037175 Kynurenine formamidase superfamily [SSF102198] (3-183)